Protein 2PD2 (pdb70)

Foldseek 3Di:
DFAEEEEEDCVCVVVSLVVVVVVPVPDPPYAAEYEYAHVNLVCQFPVHPCVVSVVVCVVVVHAYEYEPVRCVVVVHDPVGGDPPHHYDPGSVVVQVVVVVVPGHYDYD/DAAEEEDEDLVCVVVSLVVVVVVPVPDDPYAAEYEYAHPVLCCQFPPHPCPVSVVVVVVVVHAYEYAPVRCVVVVHDPVRGDPRYHYDPGRVVVQVVVVVVVHHYDYD

Secondary structure (DSSP, 8-state):
-EEEEEE--GGGHHHHHHHHHHHHHHSTT-EEEEEE-GGGGGGGBTT-TTHHHHHHHHHTTPEEEEEHHHHHHTT--GGGBPTT-EEES-HHHHHHHHHHTTPEEEE-/-EEEEEE--GGGHHHHHHHHHHHHHHSTT-EEEEEE-GGGGGGGBTT-TTHHHHHHHHHTTPEEEEEHHHHHHTT--GGGBPTTPEEES-HHHHHHHHHHTTPEEEE-

Radius of gyration: 19.8 Å; Cα contacts (8 Å, |Δi|>4): 396; chains: 2; bounding box: 37×61×45 Å

Structure (mmCIF, N/CA/C/O backbone):
data_2PD2
#
_entry.id   2PD2
#
_cell.length_a   112.272
_cell.length_b   112.272
_cell.length_c   112.272
_cell.angle_alpha   90.00
_cell.angle_beta   90.00
_cell.angle_gamma   90.00
#
_symmetry.space_group_name_H-M   'I 21 3'
#
loop_
_entity.id
_entity.type
_entity.pdbx_description
1 polymer 'Hypothetical protein ST0148'
2 water water
#
loop_
_atom_site.group_PDB
_atom_site.id
_atom_site.type_symbol
_atom_site.label_atom_id
_atom_site.label_alt_id
_atom_site.label_comp_id
_atom_site.label_asym_id
_atom_site.label_entity_id
_atom_site.label_seq_id
_atom_site.pdbx_PDB_ins_code
_atom_site.Cartn_x
_atom_site.Cartn_y
_atom_site.Cartn_z
_atom_site.occupancy
_atom_site.B_iso_or_equiv
_atom_site.auth_seq_id
_atom_site.auth_comp_id
_atom_site.auth_asym_id
_atom_site.auth_atom_id
_atom_site.pdbx_PDB_model_num
ATOM 1 N N . MET A 1 1 ? 34.553 21.607 -3.679 1.00 30.58 1 MET A N 1
ATOM 2 C CA . MET A 1 1 ? 35.701 20.887 -4.292 1.00 28.14 1 MET A CA 1
ATOM 3 C C . MET A 1 1 ? 35.569 19.393 -4.028 1.00 23.45 1 MET A C 1
ATOM 4 O O . MET A 1 1 ? 35.836 18.932 -2.916 1.00 24.85 1 MET A O 1
ATOM 9 N N . LYS A 1 2 ? 35.180 18.646 -5.055 1.00 16.45 2 LYS A N 1
ATOM 10 C CA . LYS A 1 2 ? 34.998 17.199 -4.945 1.00 17.98 2 LYS A CA 1
ATOM 11 C C . LYS A 1 2 ? 36.309 16.434 -5.135 1.00 19.78 2 LYS A C 1
ATOM 12 O O . LYS A 1 2 ? 36.976 16.569 -6.162 1.00 19.62 2 LYS A O 1
ATOM 18 N N . VAL A 1 3 ? 36.670 15.628 -4.139 1.00 15.65 3 VAL A N 1
ATOM 19 C CA . VAL A 1 3 ? 37.905 14.849 -4.188 1.00 13.87 3 VAL A CA 1
ATOM 20 C C . VAL A 1 3 ? 37.652 13.377 -3.867 1.00 16.25 3 VAL A C 1
ATOM 21 O O . VAL A 1 3 ? 37.049 13.056 -2.845 1.00 15.62 3 VAL A O 1
ATOM 25 N N . VAL A 1 4 ? 38.085 12.488 -4.754 1.00 13.77 4 VAL A N 1
ATOM 26 C CA . VAL A 1 4 ? 37.943 11.068 -4.499 1.00 14.67 4 VAL A CA 1
ATOM 27 C C . VAL A 1 4 ? 39.351 10.602 -4.113 1.00 17.11 4 VAL A C 1
ATOM 28 O O . VAL A 1 4 ? 40.298 10.692 -4.899 1.00 16.55 4 VAL A O 1
ATOM 32 N N . VAL A 1 5 ? 39.483 10.153 -2.871 1.00 16.74 5 VAL A N 1
ATOM 33 C CA . VAL A 1 5 ? 40.756 9.700 -2.328 1.00 12.18 5 VAL A CA 1
ATOM 34 C C . VAL A 1 5 ? 40.901 8.181 -2.343 1.00 14.92 5 VAL A C 1
ATOM 35 O O . VAL A 1 5 ? 40.004 7.457 -1.924 1.00 16.69 5 VAL A O 1
ATOM 39 N N . GLN A 1 6 ? 42.048 7.705 -2.807 1.00 13.26 6 GLN A N 1
ATOM 40 C CA . GLN A 1 6 ? 42.308 6.270 -2.852 1.00 13.95 6 GLN A CA 1
ATOM 41 C C . GLN A 1 6 ? 43.366 5.863 -1.829 1.00 14.39 6 GLN A C 1
ATOM 42 O O . GLN A 1 6 ? 44.370 6.549 -1.666 1.00 14.50 6 GLN A O 1
ATOM 48 N N . ILE A 1 7 ? 43.124 4.755 -1.137 1.00 15.47 7 ILE A N 1
ATOM 49 C CA . ILE A 1 7 ? 44.087 4.210 -0.180 1.00 17.57 7 ILE A CA 1
ATOM 50 C C . ILE A 1 7 ? 44.083 2.707 -0.443 1.00 16.75 7 ILE A C 1
ATOM 51 O O . ILE A 1 7 ? 43.035 2.069 -0.356 1.00 15.48 7 ILE A O 1
ATOM 56 N N . LYS A 1 8 ? 45.243 2.143 -0.770 1.00 15.95 8 LYS A N 1
ATOM 57 C CA . LYS A 1 8 ? 45.315 0.717 -1.082 1.00 17.03 8 LYS A CA 1
ATOM 58 C C . LYS A 1 8 ? 46.287 -0.101 -0.235 1.00 18.76 8 LYS A C 1
ATOM 59 O O . LYS A 1 8 ? 46.147 -1.320 -0.131 1.00 18.48 8 LYS A O 1
ATOM 65 N N . ASP A 1 9 ? 47.267 0.561 0.369 1.00 17.27 9 ASP A N 1
ATOM 66 C CA . ASP A 1 9 ? 48.267 -0.138 1.167 1.00 19.54 9 ASP A CA 1
ATOM 67 C C . ASP A 1 9 ? 47.995 -0.032 2.662 1.00 20.14 9 ASP A C 1
ATOM 68 O O . ASP A 1 9 ? 48.047 1.056 3.242 1.00 17.98 9 ASP A O 1
ATOM 73 N N . PHE A 1 10 ? 47.712 -1.170 3.287 1.00 15.89 10 PHE A N 1
ATOM 74 C CA . PHE A 1 10 ? 47.426 -1.189 4.720 1.00 16.87 10 PHE A CA 1
ATOM 75 C C . PHE A 1 10 ? 48.528 -0.555 5.570 1.00 19.12 10 PHE A C 1
ATOM 76 O O . PHE A 1 10 ? 48.238 0.181 6.512 1.00 19.31 10 PHE A O 1
ATOM 84 N N . ASP A 1 11 ? 49.787 -0.829 5.238 1.00 18.46 11 ASP A N 1
ATOM 85 C CA . ASP A 1 11 ? 50.887 -0.283 6.018 1.00 26.05 11 ASP A CA 1
ATOM 86 C C . ASP A 1 11 ? 51.032 1.232 5.923 1.00 25.16 11 ASP A C 1
ATOM 87 O O . ASP A 1 11 ? 51.791 1.828 6.683 1.00 26.77 11 ASP A O 1
ATOM 92 N N . LYS A 1 12 ? 50.296 1.855 5.008 1.00 24.81 12 LYS A N 1
ATOM 93 C CA . LYS A 1 12 ? 50.372 3.303 4.843 1.00 21.33 12 LYS A CA 1
ATOM 94 C C . LYS A 1 12 ? 49.085 4.011 5.244 1.00 19.12 12 LYS A C 1
ATOM 95 O O . LYS A 1 12 ? 48.955 5.222 5.053 1.00 18.64 12 LYS A O 1
ATOM 101 N N . VAL A 1 13 ? 48.137 3.266 5.806 1.00 16.63 13 VAL A N 1
ATOM 102 C CA . VAL A 1 13 ? 46.871 3.857 6.219 1.00 17.13 13 VAL A CA 1
ATOM 103 C C . VAL A 1 13 ? 47.019 4.980 7.243 1.00 19.28 13 VAL A C 1
ATOM 104 O O . VAL A 1 13 ? 46.410 6.037 7.099 1.00 20.19 13 VAL A O 1
ATOM 108 N N . PRO A 1 14 ? 47.829 4.773 8.295 1.00 20.68 14 PRO A N 1
ATOM 109 C CA . PRO A 1 14 ? 47.962 5.861 9.272 1.00 22.03 14 PRO A CA 1
ATOM 110 C C . PRO A 1 14 ? 48.345 7.191 8.613 1.00 19.66 14 PRO A C 1
ATOM 111 O O . PRO A 1 14 ? 47.712 8.217 8.851 1.00 18.74 14 PRO A O 1
ATOM 115 N N . GLN A 1 15 ? 49.374 7.172 7.770 1.00 18.56 15 GLN A N 1
ATOM 116 C CA . GLN A 1 15 ? 49.803 8.398 7.102 1.00 20.61 15 GLN A CA 1
ATOM 117 C C . GLN A 1 15 ? 48.759 8.900 6.112 1.00 17.49 15 GLN A C 1
ATOM 118 O O . GLN A 1 15 ? 48.571 10.106 5.962 1.00 16.09 15 GLN A O 1
ATOM 124 N N . ALA A 1 16 ? 48.075 7.974 5.445 1.00 15.69 16 ALA A N 1
ATOM 125 C CA . ALA A 1 16 ? 47.045 8.348 4.484 1.00 15.14 16 ALA A CA 1
ATOM 126 C C . ALA A 1 16 ? 45.914 9.076 5.193 1.00 17.62 16 ALA A C 1
ATOM 127 O O . ALA A 1 16 ? 45.439 10.113 4.730 1.00 16.91 16 ALA A O 1
ATOM 129 N N . LEU A 1 17 ? 45.476 8.528 6.322 1.00 17.14 17 LEU A N 1
ATOM 130 C CA . LEU A 1 17 ? 44.393 9.154 7.073 1.00 19.96 17 LEU A CA 1
ATOM 131 C C . LEU A 1 17 ? 44.794 10.542 7.567 1.00 21.14 17 LEU A C 1
ATOM 132 O O . LEU A 1 17 ? 43.969 11.455 7.585 1.00 22.52 17 LEU A O 1
ATOM 137 N N . ARG A 1 18 ? 46.051 10.712 7.972 1.00 19.93 18 ARG A N 1
ATOM 138 C CA . ARG A 1 18 ? 46.480 12.031 8.422 1.00 21.78 18 ARG A CA 1
ATOM 139 C C . ARG A 1 18 ? 46.459 12.977 7.231 1.00 17.84 18 ARG A C 1
ATOM 140 O O . ARG A 1 18 ? 46.135 14.150 7.369 1.00 22.07 18 ARG A O 1
ATOM 148 N N . SER A 1 19 ? 46.804 12.461 6.055 1.00 17.12 19 SER A N 1
ATOM 149 C CA . SER A 1 19 ? 46.795 13.278 4.848 1.00 15.73 19 SER A CA 1
ATOM 150 C C . SER A 1 19 ? 45.371 13.714 4.504 1.00 16.42 19 SER A C 1
ATOM 151 O O . SER A 1 19 ? 45.152 14.832 4.042 1.00 19.28 19 SER A O 1
ATOM 154 N N . VAL A 1 20 ? 44.399 12.835 4.724 1.00 18.55 20 VAL A N 1
ATOM 155 C CA . VAL A 1 20 ? 43.008 13.192 4.458 1.00 14.06 20 VAL A CA 1
ATOM 156 C C . VAL A 1 20 ? 42.591 14.295 5.434 1.00 17.45 20 VAL A C 1
ATOM 157 O O . VAL A 1 20 ? 41.888 15.238 5.064 1.00 17.71 20 VAL A O 1
ATOM 161 N N . ILE A 1 21 ? 43.028 14.180 6.684 1.00 15.74 21 ILE A N 1
ATOM 162 C CA . ILE A 1 21 ? 42.718 15.203 7.677 1.00 18.54 21 ILE A CA 1
ATOM 163 C C . ILE A 1 21 ? 43.330 16.523 7.189 1.00 18.22 21 ILE A C 1
ATOM 164 O O . ILE A 1 21 ? 42.708 17.580 7.283 1.00 22.15 21 ILE A O 1
ATOM 169 N N . ASN A 1 22 ? 44.548 16.453 6.657 1.00 17.67 22 ASN A N 1
ATOM 170 C CA . ASN A 1 22 ? 45.216 17.648 6.144 1.00 20.99 22 ASN A CA 1
ATOM 171 C C . ASN A 1 22 ? 44.413 18.255 4.994 1.00 21.68 22 ASN A C 1
ATOM 172 O O . ASN A 1 22 ? 44.266 19.471 4.912 1.00 20.50 22 ASN A O 1
ATOM 177 N N . LEU A 1 23 ? 43.902 17.405 4.107 1.00 19.33 23 LEU A N 1
ATOM 178 C CA . LEU A 1 23 ? 43.100 17.865 2.975 1.00 20.05 23 LEU A CA 1
ATOM 179 C C . LEU A 1 23 ? 41.889 18.630 3.501 1.00 21.60 23 LEU A C 1
ATOM 180 O O . LEU A 1 23 ? 41.628 19.765 3.101 1.00 19.28 23 LEU A O 1
ATOM 185 N N . TYR A 1 24 ? 41.151 17.982 4.397 1.00 22.17 24 TYR A N 1
ATOM 186 C CA . TYR A 1 24 ? 39.962 18.569 5.011 1.00 20.97 24 TYR A CA 1
ATOM 187 C C . TYR A 1 24 ? 40.256 19.951 5.589 1.00 21.20 24 TYR A C 1
ATOM 188 O O . TYR A 1 24 ? 39.515 20.908 5.355 1.00 19.78 24 TYR A O 1
ATOM 197 N N . ASN A 1 25 ? 41.338 20.052 6.352 1.00 21.57 25 ASN A N 1
ATOM 198 C CA . ASN A 1 25 ? 41.708 21.327 6.960 1.00 22.82 25 ASN A CA 1
ATOM 199 C C . ASN A 1 25 ? 42.171 22.379 5.964 1.00 24.58 25 ASN A C 1
ATOM 200 O O . ASN A 1 25 ? 42.071 23.576 6.237 1.00 22.65 25 ASN A O 1
ATOM 205 N N . ASP A 1 26 ? 42.661 21.942 4.807 1.00 19.87 26 ASP A N 1
ATOM 206 C CA . ASP A 1 26 ? 43.186 22.878 3.824 1.00 22.60 26 ASP A CA 1
ATOM 207 C C . ASP A 1 26 ? 42.223 23.380 2.758 1.00 24.45 26 ASP A C 1
ATOM 208 O O . ASP A 1 26 ? 42.373 24.499 2.269 1.00 27.33 26 ASP A O 1
ATOM 213 N N . ILE A 1 27 ? 41.242 22.566 2.389 1.00 20.92 27 ILE A N 1
ATOM 214 C CA . ILE A 1 27 ? 40.292 22.969 1.361 1.00 22.34 27 ILE A CA 1
ATOM 215 C C . ILE A 1 27 ? 38.907 23.236 1.933 1.00 23.03 27 ILE A C 1
ATOM 216 O O . ILE A 1 27 ? 38.192 22.314 2.319 1.00 19.29 27 ILE A O 1
ATOM 221 N N . LYS A 1 28 ? 38.537 24.514 1.973 1.00 24.95 28 LYS A N 1
ATOM 222 C CA . LYS A 1 28 ? 37.246 24.927 2.496 1.00 29.27 28 LYS A CA 1
ATOM 223 C C . LYS A 1 28 ? 36.111 24.231 1.759 1.00 25.50 28 LYS A C 1
ATOM 224 O O . LYS A 1 28 ? 36.106 24.156 0.531 1.00 27.50 28 LYS A O 1
ATOM 230 N N . ASP A 1 29 ? 35.163 23.713 2.527 1.00 23.66 29 ASP A N 1
ATOM 231 C CA . ASP A 1 29 ? 33.999 23.031 1.979 1.00 26.18 29 ASP A CA 1
ATOM 232 C C . ASP A 1 29 ? 34.326 21.889 1.022 1.00 27.26 29 ASP A C 1
ATOM 233 O O . ASP A 1 29 ? 33.590 21.631 0.072 1.00 25.38 29 ASP A O 1
ATOM 238 N N . ALA A 1 30 ? 35.432 21.201 1.271 1.00 24.97 30 ALA A N 1
ATOM 239 C CA . ALA A 1 30 ? 35.804 20.080 0.422 1.00 25.58 30 ALA A CA 1
ATOM 240 C C . ALA A 1 30 ? 34.741 18.991 0.557 1.00 25.22 30 ALA A C 1
ATOM 241 O O . ALA A 1 30 ? 34.181 18.793 1.635 1.00 22.77 30 ALA A O 1
ATOM 243 N N . GLU A 1 31 ? 34.453 18.308 -0.548 1.00 22.75 31 GLU A N 1
ATOM 244 C CA . GLU A 1 31 ? 33.497 17.209 -0.553 1.00 21.42 31 GLU A CA 1
ATOM 245 C C . GLU A 1 31 ? 34.399 16.007 -0.804 1.00 19.94 31 GLU A C 1
ATOM 246 O O . GLU A 1 31 ? 34.845 15.774 -1.927 1.00 16.31 31 GLU A O 1
ATOM 252 N N . ILE A 1 32 ? 34.665 15.244 0.249 1.00 19.40 32 ILE A N 1
ATOM 253 C CA . ILE A 1 32 ? 35.587 14.125 0.155 1.00 16.84 32 ILE A CA 1
ATOM 254 C C . ILE A 1 32 ? 34.999 12.729 0.295 1.00 17.82 32 ILE A C 1
ATOM 255 O O . ILE A 1 32 ? 34.184 12.474 1.177 1.00 15.29 32 ILE A O 1
ATOM 260 N N . GLU A 1 33 ? 35.442 11.831 -0.585 1.00 17.23 33 GLU A N 1
ATOM 261 C CA . GLU A 1 33 ? 35.046 10.429 -0.554 1.00 17.03 33 GLU A CA 1
ATOM 262 C C . GLU A 1 33 ? 36.341 9.626 -0.528 1.00 17.11 33 GLU A C 1
ATOM 263 O O . GLU A 1 33 ? 37.197 9.784 -1.396 1.00 18.50 33 GLU A O 1
ATOM 269 N N . VAL A 1 34 ? 36.492 8.775 0.472 1.00 15.30 34 VAL A N 1
ATOM 270 C CA . VAL A 1 34 ? 37.695 7.971 0.578 1.00 15.97 34 VAL A CA 1
ATOM 271 C C . VAL A 1 34 ? 37.370 6.524 0.260 1.00 15.34 34 VAL A C 1
ATOM 272 O O . VAL A 1 34 ? 36.523 5.910 0.912 1.00 16.39 34 VAL A O 1
ATOM 276 N N . VAL A 1 35 ? 38.053 5.985 -0.740 1.00 14.98 35 VAL A N 1
ATOM 277 C CA . VAL A 1 35 ? 37.853 4.602 -1.163 1.00 13.37 35 VAL A CA 1
ATOM 278 C C . VAL A 1 35 ? 39.035 3.723 -0.750 1.00 17.79 35 VAL A C 1
ATOM 279 O O . VAL A 1 35 ? 40.163 3.930 -1.210 1.00 14.53 35 VAL A O 1
ATOM 283 N N . LEU A 1 36 ? 38.780 2.744 0.114 1.00 15.79 36 LEU A N 1
ATOM 284 C CA . LEU A 1 36 ? 39.844 1.840 0.536 1.00 16.60 36 LEU A CA 1
ATOM 285 C C . LEU A 1 36 ? 39.702 0.480 -0.141 1.00 17.49 36 LEU A C 1
ATOM 286 O O . LEU A 1 36 ? 38.625 -0.124 -0.118 1.00 13.56 36 LEU A O 1
ATOM 291 N N . HIS A 1 37 ? 40.783 0.019 -0.772 1.00 14.57 37 HIS A N 1
ATOM 292 C CA . HIS A 1 37 ? 40.774 -1.276 -1.427 1.00 17.09 37 HIS A CA 1
ATOM 293 C C . HIS A 1 37 ? 42.085 -2.021 -1.221 1.00 16.66 37 HIS A C 1
ATOM 294 O O . HIS A 1 37 ? 42.996 -1.526 -0.541 1.00 15.84 37 HIS A O 1
ATOM 301 N N . GLN A 1 38 ? 42.179 -3.212 -1.802 1.00 12.16 38 GLN A N 1
ATOM 302 C CA . GLN A 1 38 ? 43.347 -4.065 -1.605 1.00 15.88 38 GLN A CA 1
ATOM 303 C C . GLN A 1 38 ? 43.494 -4.265 -0.086 1.00 16.46 38 GLN A C 1
ATOM 304 O O . GLN A 1 38 ? 42.496 -4.322 0.623 1.00 16.75 38 GLN A O 1
ATOM 310 N N . SER A 1 39 ? 44.717 -4.346 0.422 1.00 16.53 39 SER A N 1
ATOM 311 C CA . SER A 1 39 ? 44.914 -4.593 1.850 1.00 17.54 39 SER A CA 1
ATOM 312 C C . SER A 1 39 ? 44.434 -3.497 2.788 1.00 18.47 39 SER A C 1
ATOM 313 O O . SER A 1 39 ? 44.177 -3.748 3.967 1.00 17.80 39 SER A O 1
ATOM 316 N N . ALA A 1 40 ? 44.298 -2.280 2.276 1.00 15.76 40 ALA A N 1
ATOM 317 C CA . ALA A 1 40 ? 43.866 -1.174 3.119 1.00 14.57 40 ALA A CA 1
ATOM 318 C C . ALA A 1 40 ? 42.459 -1.386 3.691 1.00 13.88 40 ALA A C 1
ATOM 319 O O . ALA A 1 40 ? 42.088 -0.765 4.686 1.00 16.51 40 ALA A O 1
ATOM 321 N N . ILE A 1 41 ? 41.679 -2.271 3.077 1.00 16.66 41 ILE A N 1
ATOM 322 C CA . ILE A 1 41 ? 40.321 -2.528 3.559 1.00 16.32 41 ILE A CA 1
ATOM 323 C C . ILE A 1 41 ? 40.328 -2.945 5.038 1.00 20.58 41 ILE A C 1
ATOM 324 O O . ILE A 1 41 ? 39.363 -2.709 5.769 1.00 19.18 41 ILE A O 1
ATOM 329 N N . LYS A 1 42 ? 41.423 -3.554 5.479 1.00 18.28 42 LYS A N 1
ATOM 330 C CA . LYS A 1 42 ? 41.515 -4.007 6.860 1.00 20.06 42 LYS A CA 1
ATOM 331 C C . LYS A 1 42 ? 41.395 -2.868 7.863 1.00 21.74 42 LYS A C 1
ATOM 332 O O . LYS A 1 42 ? 41.052 -3.090 9.024 1.00 20.54 42 LYS A O 1
ATOM 338 N N . ALA A 1 43 ? 41.660 -1.646 7.414 1.00 20.97 43 ALA A N 1
ATOM 339 C CA . ALA A 1 43 ? 41.567 -0.503 8.302 1.00 16.74 43 ALA A CA 1
ATOM 340 C C . ALA A 1 43 ? 40.122 -0.209 8.683 1.00 18.72 43 ALA A C 1
ATOM 341 O O . ALA A 1 43 ? 39.875 0.536 9.629 1.00 18.32 43 ALA A O 1
ATOM 343 N N . LEU A 1 44 ? 39.165 -0.790 7.961 1.00 16.29 44 LEU A N 1
ATOM 344 C CA . LEU A 1 44 ? 37.754 -0.550 8.269 1.00 17.54 44 LEU A CA 1
ATOM 345 C C . LEU A 1 44 ? 37.160 -1.587 9.225 1.00 20.36 44 LEU A C 1
ATOM 346 O O . LEU A 1 44 ? 35.952 -1.607 9.454 1.00 21.26 44 LEU A O 1
ATOM 351 N N . LEU A 1 45 ? 38.003 -2.453 9.772 1.00 22.48 45 LEU A N 1
ATOM 352 C CA . LEU A 1 45 ? 37.532 -3.463 10.712 1.00 23.79 45 LEU A CA 1
ATOM 353 C C . LEU A 1 45 ? 37.157 -2.802 12.039 1.00 22.48 45 LEU A C 1
ATOM 354 O O . LEU A 1 45 ? 37.723 -1.774 12.409 1.00 18.95 45 LEU A O 1
ATOM 359 N N . LYS A 1 46 ? 36.200 -3.390 12.751 1.00 22.34 46 LYS A N 1
ATOM 360 C CA . LYS A 1 46 ? 35.759 -2.839 14.030 1.00 24.54 46 LYS A CA 1
ATOM 361 C C . LYS A 1 46 ? 36.861 -2.751 15.083 1.00 23.80 46 LYS A C 1
ATOM 362 O O . LYS A 1 46 ? 36.828 -1.873 15.946 1.00 26.49 46 LYS A O 1
ATOM 368 N N . ASP A 1 47 ? 37.831 -3.657 15.022 1.00 23.28 47 ASP A N 1
ATOM 369 C CA . ASP A 1 47 ? 38.921 -3.653 15.990 1.00 26.24 47 ASP A CA 1
ATOM 370 C C . ASP A 1 47 ? 40.173 -2.982 15.422 1.00 27.15 47 ASP A C 1
ATOM 371 O O . ASP A 1 47 ? 41.266 -3.098 15.980 1.00 22.13 47 ASP A O 1
ATOM 376 N N . SER A 1 48 ? 39.995 -2.268 14.312 1.00 24.16 48 SER A N 1
ATOM 377 C CA . SER A 1 48 ? 41.085 -1.553 13.650 1.00 25.70 48 SER A CA 1
ATOM 378 C C . SER A 1 48 ? 41.745 -0.509 14.547 1.00 24.43 48 SER A C 1
ATOM 379 O O . SER A 1 48 ? 41.070 0.194 15.295 1.00 22.73 48 SER A O 1
ATOM 382 N N . ASP A 1 49 ? 43.067 -0.397 14.455 1.00 26.05 49 ASP A N 1
ATOM 383 C CA . ASP A 1 49 ? 43.796 0.581 15.252 1.00 23.90 49 ASP A CA 1
ATOM 384 C C . ASP A 1 49 ? 43.479 2.015 14.823 1.00 24.40 49 ASP A C 1
ATOM 385 O O . ASP A 1 49 ? 43.697 2.956 15.584 1.00 23.18 49 ASP A O 1
ATOM 390 N N . THR A 1 50 ? 42.967 2.191 13.609 1.00 22.88 50 THR A N 1
ATOM 391 C CA . THR A 1 50 ? 42.635 3.533 13.138 1.00 23.84 50 THR A CA 1
ATOM 392 C C . THR A 1 50 ? 41.136 3.833 13.205 1.00 23.53 50 THR A C 1
ATOM 393 O O . THR A 1 50 ? 40.676 4.836 12.655 1.00 22.96 50 THR A O 1
ATOM 397 N N . ARG A 1 51 ? 40.378 2.978 13.885 1.00 22.72 51 ARG A N 1
ATOM 398 C CA . ARG A 1 51 ? 38.937 3.183 13.982 1.00 23.04 51 ARG A CA 1
ATOM 399 C C . ARG A 1 51 ? 38.530 4.584 14.441 1.00 24.49 51 ARG A C 1
ATOM 400 O O . ARG A 1 51 ? 37.670 5.219 13.822 1.00 23.28 51 ARG A O 1
ATOM 408 N N . SER A 1 52 ? 39.143 5.074 15.511 1.00 23.11 52 SER A N 1
ATOM 409 C CA . SER A 1 52 ? 38.795 6.397 16.023 1.00 24.42 52 SER A CA 1
ATOM 410 C C . SER A 1 52 ? 39.039 7.498 14.996 1.00 24.69 52 SER A C 1
ATOM 411 O O . SER A 1 52 ? 38.296 8.478 14.934 1.00 23.04 52 SER A O 1
ATOM 414 N N . ILE A 1 53 ? 40.076 7.340 14.181 1.00 21.78 53 ILE A N 1
ATOM 415 C CA . ILE A 1 53 ? 40.366 8.339 13.164 1.00 18.20 53 ILE A CA 1
ATOM 416 C C . ILE A 1 53 ? 39.300 8.267 12.064 1.00 19.16 53 ILE A C 1
ATOM 417 O O . ILE A 1 53 ? 38.805 9.293 11.595 1.00 21.47 53 ILE A O 1
ATOM 422 N N . ILE A 1 54 ? 38.948 7.053 11.657 1.00 19.18 54 ILE A N 1
ATOM 423 C CA . ILE A 1 54 ? 37.926 6.858 10.633 1.00 17.35 54 ILE A CA 1
ATOM 424 C C . ILE A 1 54 ? 36.591 7.446 11.101 1.00 22.28 54 ILE A C 1
ATOM 425 O O . ILE A 1 54 ? 35.883 8.105 10.338 1.00 19.69 54 ILE A O 1
ATOM 430 N N . GLU A 1 55 ? 36.259 7.206 12.365 1.00 21.21 55 GLU A N 1
ATOM 431 C CA . GLU A 1 55 ? 35.019 7.714 12.938 1.00 23.66 55 GLU A CA 1
ATOM 432 C C . GLU A 1 55 ? 35.023 9.238 12.953 1.00 22.71 55 GLU A C 1
ATOM 433 O O . GLU A 1 55 ? 33.985 9.872 12.755 1.00 25.60 55 GLU A O 1
ATOM 439 N N . ASP A 1 56 ? 36.193 9.828 13.178 1.00 21.48 56 ASP A N 1
ATOM 440 C CA . ASP A 1 56 ? 36.314 11.283 13.185 1.00 23.82 56 ASP A CA 1
ATOM 441 C C . ASP A 1 56 ? 36.073 11.843 11.775 1.00 20.53 56 ASP A C 1
ATOM 442 O O . ASP A 1 56 ? 35.427 12.879 11.615 1.00 19.57 56 ASP A O 1
ATOM 447 N N . LEU A 1 57 ? 36.590 11.158 10.757 1.00 19.71 57 LEU A N 1
ATOM 448 C CA . LEU A 1 57 ? 36.399 11.598 9.376 1.00 16.00 57 LEU A CA 1
ATOM 449 C C . LEU A 1 57 ? 34.907 11.541 9.042 1.00 16.98 57 LEU A C 1
ATOM 450 O O . LEU A 1 57 ? 34.372 12.418 8.360 1.00 16.34 57 LEU A O 1
ATOM 455 N N . ILE A 1 58 ? 34.239 10.502 9.528 1.00 17.15 58 ILE A N 1
ATOM 456 C CA . ILE A 1 58 ? 32.809 10.344 9.288 1.00 21.22 58 ILE A CA 1
ATOM 457 C C . ILE A 1 58 ? 32.063 11.508 9.938 1.00 21.92 58 ILE A C 1
ATOM 458 O O . ILE A 1 58 ? 31.115 12.056 9.370 1.00 21.68 58 ILE A O 1
ATOM 463 N N . LYS A 1 59 ? 32.511 11.893 11.126 1.00 24.39 59 LYS A N 1
ATOM 464 C CA . LYS A 1 59 ? 31.900 13.003 11.851 1.00 26.02 59 LYS A CA 1
ATOM 465 C C . LYS A 1 59 ? 32.033 14.278 11.012 1.00 23.76 59 LYS A C 1
ATOM 466 O O . LYS A 1 59 ? 31.126 15.107 10.963 1.00 23.15 59 LYS A O 1
ATOM 472 N N . LYS A 1 60 ? 33.175 14.421 10.349 1.00 21.17 60 LYS A N 1
ATOM 473 C CA . LYS A 1 60 ? 33.441 15.583 9.512 1.00 21.79 60 LYS A CA 1
ATOM 474 C C . LYS A 1 60 ? 32.699 15.503 8.169 1.00 20.60 60 LYS A C 1
ATOM 475 O O . LYS A 1 60 ? 32.984 16.259 7.238 1.00 21.15 60 LYS A O 1
ATOM 481 N N . ASN A 1 61 ? 31.743 14.581 8.088 1.00 16.44 61 ASN A N 1
ATOM 482 C CA . ASN A 1 61 ? 30.923 14.377 6.893 1.00 17.11 61 ASN A CA 1
ATOM 483 C C . ASN A 1 61 ? 31.686 13.851 5.676 1.00 19.25 61 ASN A C 1
ATOM 484 O O . ASN A 1 61 ? 31.305 14.099 4.532 1.00 18.40 61 ASN A O 1
ATOM 489 N N . ILE A 1 62 ? 32.760 13.115 5.928 1.00 18.09 62 ILE A N 1
ATOM 490 C CA . ILE A 1 62 ? 33.548 12.536 4.852 1.00 16.81 62 ILE A CA 1
ATOM 491 C C . ILE A 1 62 ? 32.976 11.148 4.543 1.00 16.97 62 ILE A C 1
ATOM 492 O O . ILE A 1 62 ? 32.677 10.378 5.454 1.00 15.77 62 ILE A O 1
ATOM 497 N N . LEU A 1 63 ? 32.791 10.846 3.260 1.00 15.20 63 LEU A N 1
ATOM 498 C CA . LEU A 1 63 ? 32.245 9.553 2.852 1.00 14.68 63 LEU A CA 1
ATOM 499 C C . LEU A 1 63 ? 33.337 8.488 2.842 1.00 16.37 63 LEU A C 1
ATOM 500 O O . LEU A 1 63 ? 34.312 8.597 2.086 1.00 16.70 63 LEU A O 1
ATOM 505 N N . ILE A 1 64 ? 33.178 7.467 3.680 1.00 15.79 64 ILE A N 1
ATOM 506 C CA . ILE A 1 64 ? 34.157 6.381 3.769 1.00 17.70 64 ILE A CA 1
ATOM 507 C C . ILE A 1 64 ? 33.612 5.167 3.029 1.00 18.30 64 ILE A C 1
ATOM 508 O O . ILE A 1 64 ? 32.565 4.634 3.388 1.00 20.78 64 ILE A O 1
ATOM 513 N N . VAL A 1 65 ? 34.338 4.726 2.004 1.00 14.67 65 VAL A N 1
ATOM 514 C CA . VAL A 1 65 ? 33.901 3.609 1.173 1.00 15.18 65 VAL A CA 1
ATOM 515 C C . VAL A 1 65 ? 34.871 2.430 1.129 1.00 17.48 65 VAL A C 1
ATOM 516 O O . VAL A 1 65 ? 36.075 2.607 0.942 1.00 15.42 65 VAL A O 1
ATOM 520 N N . GLY A 1 66 ? 34.333 1.224 1.288 1.00 16.77 66 GLY A N 1
ATOM 521 C CA . GLY A 1 66 ? 35.159 0.028 1.244 1.00 18.41 66 GLY A CA 1
ATOM 522 C C . GLY A 1 66 ? 34.872 -0.808 0.006 1.00 19.12 66 GLY A C 1
ATOM 523 O O . GLY A 1 66 ? 33.723 -0.908 -0.432 1.00 22.01 66 GLY A O 1
ATOM 524 N N . CYS A 1 67 ? 35.915 -1.411 -0.559 1.00 19.82 67 CYS A N 1
ATOM 525 C CA . CYS A 1 67 ? 35.785 -2.242 -1.756 1.00 18.07 67 CYS A CA 1
ATOM 526 C C . CYS A 1 67 ? 35.315 -3.664 -1.440 1.00 19.04 67 CYS A C 1
ATOM 527 O O . CYS A 1 67 ? 35.950 -4.373 -0.661 1.00 20.46 67 CYS A O 1
ATOM 530 N N . GLU A 1 68 ? 34.208 -4.076 -2.055 1.00 19.95 68 GLU A N 1
ATOM 531 C CA . GLU A 1 68 ? 33.650 -5.418 -1.848 1.00 20.05 68 GLU A CA 1
ATOM 532 C C . GLU A 1 68 ? 34.621 -6.509 -2.300 1.00 19.78 68 GLU A C 1
ATOM 533 O O . GLU A 1 68 ? 34.781 -7.521 -1.620 1.00 20.02 68 GLU A O 1
ATOM 539 N N . ASN A 1 69 ? 35.264 -6.313 -3.449 1.00 19.11 69 ASN A N 1
ATOM 540 C CA . ASN A 1 69 ? 36.224 -7.303 -3.935 1.00 20.10 69 ASN A CA 1
ATOM 541 C C . ASN A 1 69 ? 37.323 -7.510 -2.906 1.00 19.50 69 ASN A C 1
ATOM 542 O O . ASN A 1 69 ? 37.753 -8.637 -2.654 1.00 18.05 69 ASN A O 1
ATOM 547 N N . SER A 1 70 ? 37.774 -6.409 -2.314 1.00 17.07 70 SER A N 1
ATOM 548 C CA . SER A 1 70 ? 38.836 -6.454 -1.315 1.00 20.80 70 SER A CA 1
ATOM 549 C C . SER A 1 70 ? 38.348 -7.081 -0.009 1.00 22.19 70 SER A C 1
ATOM 550 O O . SER A 1 70 ? 39.078 -7.837 0.633 1.00 19.73 70 SER A O 1
ATOM 553 N N . ILE A 1 71 ? 37.121 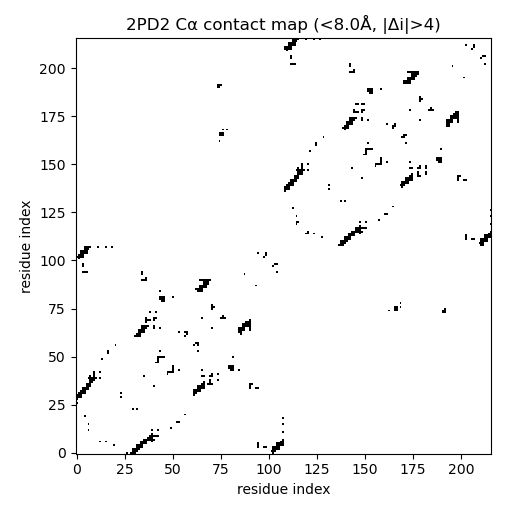-6.758 0.392 1.00 22.90 71 ILE A N 1
ATOM 554 C CA . ILE A 1 71 ? 36.556 -7.350 1.602 1.00 23.20 71 ILE A CA 1
ATOM 555 C C . ILE A 1 71 ? 36.556 -8.868 1.425 1.00 25.68 71 ILE A C 1
ATOM 556 O O . ILE A 1 71 ? 36.942 -9.601 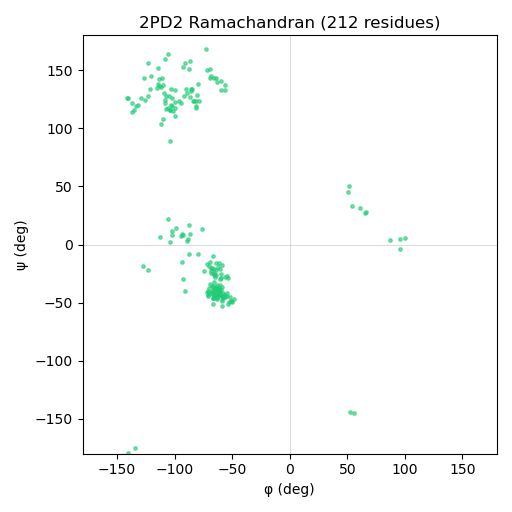2.331 1.00 23.20 71 ILE A O 1
ATOM 561 N N . ARG A 1 72 ? 36.138 -9.331 0.247 1.00 27.67 72 ARG A N 1
ATOM 562 C CA . ARG A 1 72 ? 36.081 -10.766 -0.043 1.00 30.66 72 ARG A CA 1
ATOM 563 C C . ARG A 1 72 ? 37.442 -11.450 -0.090 1.00 30.67 72 ARG A C 1
ATOM 564 O O . ARG A 1 72 ? 37.613 -12.533 0.467 1.00 32.34 72 ARG A O 1
ATOM 572 N N . SER A 1 73 ? 38.410 -10.829 -0.757 1.00 24.99 73 SER A N 1
ATOM 573 C CA . SER A 1 73 ? 39.743 -11.416 -0.854 1.00 27.63 73 SER A CA 1
ATOM 574 C C . SER A 1 73 ? 40.487 -11.428 0.488 1.00 25.06 73 SER A C 1
ATOM 575 O O . SER A 1 73 ? 41.404 -12.222 0.683 1.00 24.89 73 SER A O 1
ATOM 578 N N . GLN A 1 74 ? 40.098 -10.550 1.407 1.00 19.86 74 GLN A N 1
ATOM 579 C CA . GLN A 1 74 ? 40.729 -10.500 2.725 1.00 22.69 74 GLN A CA 1
ATOM 580 C C . GLN A 1 74 ? 39.931 -11.347 3.718 1.00 24.05 74 GLN A C 1
ATOM 581 O O . GLN A 1 74 ? 40.201 -11.339 4.919 1.00 26.33 74 GLN A O 1
ATOM 587 N N . ASN A 1 75 ? 38.945 -12.073 3.199 1.00 27.38 75 ASN A N 1
ATOM 588 C CA . ASN A 1 75 ? 38.081 -12.926 4.009 1.00 31.42 75 ASN A CA 1
ATOM 589 C C . ASN A 1 75 ? 37.472 -12.188 5.191 1.00 34.28 75 ASN A C 1
ATOM 590 O O . ASN A 1 75 ? 37.554 -12.654 6.327 1.00 31.69 75 ASN A O 1
ATOM 595 N N . LEU A 1 76 ? 36.870 -11.034 4.921 1.00 32.75 76 LEU A N 1
ATOM 596 C CA . LEU A 1 76 ? 36.234 -10.253 5.973 1.00 33.05 76 LEU A CA 1
ATOM 597 C C . LEU A 1 76 ? 34.726 -10.335 5.818 1.00 31.74 76 LEU A C 1
ATOM 598 O O . LEU A 1 76 ? 34.225 -10.657 4.747 1.00 33.76 76 LEU A O 1
ATOM 603 N N . SER A 1 77 ? 34.014 -10.043 6.899 1.00 37.75 77 SER A N 1
ATOM 604 C CA . SER A 1 77 ? 32.556 -10.061 6.909 1.00 42.60 77 SER A CA 1
ATOM 605 C C . SER A 1 77 ? 32.060 -8.635 7.117 1.00 44.99 77 SER A C 1
ATOM 606 O O . SER A 1 77 ? 32.658 -7.874 7.877 1.00 44.07 77 SER A O 1
ATOM 609 N N . HIS A 1 78 ? 30.971 -8.271 6.448 1.00 46.70 78 HIS A N 1
ATOM 610 C CA . HIS A 1 78 ? 30.432 -6.922 6.590 1.00 48.28 78 HIS A CA 1
ATOM 611 C C . HIS A 1 78 ? 30.059 -6.656 8.037 1.00 45.86 78 HIS A C 1
ATOM 612 O O . HIS A 1 78 ? 30.026 -5.510 8.484 1.00 44.92 78 HIS A O 1
ATOM 619 N N . ASP A 1 79 ? 29.777 -7.732 8.763 1.00 43.96 79 ASP A N 1
ATOM 620 C CA . ASP A 1 79 ? 29.432 -7.643 10.174 1.00 44.01 79 ASP A CA 1
ATOM 621 C C . ASP A 1 79 ? 30.624 -7.135 10.979 1.00 38.39 79 ASP A C 1
ATOM 622 O O . ASP A 1 79 ? 30.456 -6.547 12.044 1.00 35.91 79 ASP A O 1
ATOM 627 N N . GLN A 1 80 ? 31.823 -7.362 10.453 1.00 33.53 80 GLN A N 1
ATOM 628 C CA . GLN A 1 80 ? 33.060 -6.991 11.132 1.00 35.32 80 GLN A CA 1
ATOM 629 C C . GLN A 1 80 ? 33.548 -5.574 10.860 1.00 31.92 80 GLN A C 1
ATOM 630 O O . GLN A 1 80 ? 34.490 -5.103 11.495 1.00 30.12 80 GLN A O 1
ATOM 636 N N . LEU A 1 81 ? 32.907 -4.890 9.924 1.00 32.22 81 LEU A N 1
ATOM 637 C CA . LEU A 1 81 ? 33.314 -3.536 9.570 1.00 31.46 81 LEU A CA 1
ATOM 638 C C . LEU A 1 81 ? 32.679 -2.456 10.441 1.00 30.28 81 LEU A C 1
ATOM 639 O O . LEU A 1 81 ? 31.638 -2.671 11.063 1.00 25.57 81 LEU A O 1
ATOM 644 N N . ILE A 1 82 ? 33.329 -1.298 10.489 1.00 26.34 82 ILE A N 1
ATOM 645 C CA . ILE A 1 82 ? 32.829 -0.166 11.259 1.00 27.51 82 ILE A CA 1
ATOM 646 C C . ILE A 1 82 ? 31.441 0.225 10.745 1.00 27.57 82 ILE A C 1
ATOM 647 O O . ILE A 1 82 ? 31.223 0.327 9.539 1.00 27.32 82 ILE A O 1
ATOM 652 N N . PRO A 1 83 ? 30.478 0.436 11.658 1.00 28.29 83 PRO A N 1
ATOM 653 C CA . PRO A 1 83 ? 29.123 0.814 11.241 1.00 27.56 83 PRO A CA 1
ATOM 654 C C . PRO A 1 83 ? 29.100 2.164 10.532 1.00 28.63 83 PRO A C 1
ATOM 655 O O . PRO A 1 83 ? 29.787 3.094 10.941 1.00 28.03 83 PRO A O 1
ATOM 659 N N . GLY A 1 84 ? 28.308 2.271 9.471 1.00 29.56 84 GLY A N 1
ATOM 660 C CA . GLY A 1 84 ? 28.235 3.531 8.751 1.00 32.98 84 GLY A CA 1
ATOM 661 C C . GLY A 1 84 ? 29.163 3.578 7.553 1.00 34.21 84 GLY A C 1
ATOM 662 O O . GLY A 1 84 ? 29.296 4.610 6.891 1.00 37.44 84 GLY A O 1
ATOM 663 N N . ILE A 1 85 ? 29.817 2.456 7.281 1.00 30.86 85 ILE A N 1
ATOM 664 C CA . ILE A 1 85 ? 30.727 2.344 6.151 1.00 28.93 85 ILE A CA 1
ATOM 665 C C . ILE A 1 85 ? 29.920 1.972 4.906 1.00 26.19 85 ILE A C 1
ATOM 666 O O . ILE A 1 85 ? 29.092 1.067 4.956 1.00 28.37 85 ILE A O 1
ATOM 671 N N . LYS A 1 86 ? 30.145 2.668 3.797 1.00 25.23 86 LYS A N 1
ATOM 672 C CA . LYS A 1 86 ? 29.450 2.325 2.559 1.00 25.20 86 LYS A CA 1
ATOM 673 C C . LYS A 1 86 ? 30.365 1.371 1.811 1.00 25.85 86 LYS A C 1
ATOM 674 O O . LYS A 1 86 ? 31.579 1.404 1.993 1.00 24.05 86 LYS A O 1
ATOM 680 N N . ILE A 1 87 ? 29.775 0.513 0.988 1.00 25.55 87 ILE A N 1
ATOM 681 C CA . ILE A 1 87 ? 30.528 -0.465 0.218 1.00 24.04 87 ILE A CA 1
ATOM 682 C C . ILE A 1 87 ? 30.177 -0.351 -1.262 1.00 25.09 87 ILE A C 1
ATOM 683 O O . ILE A 1 87 ? 29.033 -0.078 -1.607 1.00 23.82 87 ILE A O 1
ATOM 688 N N . VAL A 1 88 ? 31.165 -0.545 -2.131 1.00 20.56 88 VAL A N 1
ATOM 689 C CA . VAL A 1 88 ? 30.923 -0.516 -3.568 1.00 19.17 88 VAL A CA 1
ATOM 690 C C . VAL A 1 88 ? 31.394 -1.852 -4.117 1.00 18.57 88 VAL A C 1
ATOM 691 O O . VAL A 1 88 ? 32.225 -2.524 -3.501 1.00 16.60 88 VAL A O 1
ATOM 695 N N . THR A 1 89 ? 30.852 -2.248 -5.263 1.00 20.49 89 THR A N 1
ATOM 696 C CA . THR A 1 89 ? 31.214 -3.524 -5.866 1.00 21.69 89 THR A CA 1
ATOM 697 C C . THR A 1 89 ? 32.707 -3.600 -6.164 1.00 21.65 89 THR A C 1
ATOM 698 O O . THR A 1 89 ? 33.339 -4.642 -5.967 1.00 21.41 89 THR A O 1
ATOM 702 N N . SER A 1 90 ? 33.265 -2.487 -6.628 1.00 21.18 90 SER A N 1
ATOM 703 C CA . SER A 1 90 ? 34.680 -2.409 -6.966 1.00 18.91 90 SER A CA 1
ATOM 704 C C . SER A 1 90 ? 35.246 -1.061 -6.540 1.00 18.04 90 SER A C 1
ATOM 705 O O . SER A 1 90 ? 34.712 -0.012 -6.899 1.00 16.28 90 SER A O 1
ATOM 708 N N . GLY A 1 91 ? 36.320 -1.095 -5.763 1.00 18.16 91 GLY A N 1
ATOM 709 C CA . GLY A 1 91 ? 36.938 0.135 -5.311 1.00 18.20 91 GLY A CA 1
ATOM 710 C C . GLY A 1 91 ? 37.521 0.903 -6.477 1.00 18.64 91 GLY A C 1
ATOM 711 O O . GLY A 1 91 ? 37.364 2.121 -6.567 1.00 16.96 91 GLY A O 1
ATOM 712 N N . VAL A 1 92 ? 38.186 0.189 -7.379 1.00 16.58 92 VAL A N 1
ATOM 713 C CA . VAL A 1 92 ? 38.791 0.819 -8.544 1.00 17.14 92 VAL A CA 1
ATOM 714 C C . VAL A 1 92 ? 37.714 1.320 -9.504 1.00 19.08 92 VAL A C 1
ATOM 715 O O . VAL A 1 92 ? 37.885 2.351 -10.144 1.00 15.09 92 VAL A O 1
ATOM 719 N N . GLY A 1 93 ? 36.601 0.599 -9.594 1.00 17.03 93 GLY A N 1
ATOM 720 C CA . GLY A 1 93 ? 35.518 1.039 -10.458 1.00 16.62 93 GLY A CA 1
ATOM 721 C C . GLY A 1 93 ? 34.921 2.340 -9.935 1.00 21.09 93 GLY A C 1
ATOM 722 O O . GLY A 1 93 ? 34.555 3.227 -10.707 1.00 17.37 93 GLY A O 1
ATOM 723 N N . GLU A 1 94 ? 34.820 2.451 -8.613 1.00 20.23 94 GLU A N 1
ATOM 724 C CA . GLU A 1 94 ? 34.284 3.650 -7.975 1.00 18.24 94 GLU A CA 1
ATOM 725 C C . GLU A 1 94 ? 35.227 4.832 -8.221 1.00 16.90 94 GLU A C 1
ATOM 726 O O . GLU A 1 94 ? 34.794 5.932 -8.578 1.00 19.09 94 GLU A O 1
ATOM 732 N N . ILE A 1 95 ? 36.520 4.595 -8.028 1.00 14.61 95 ILE A N 1
ATOM 733 C CA . ILE A 1 95 ? 37.533 5.627 -8.218 1.00 16.89 95 ILE A CA 1
ATOM 734 C C . ILE A 1 95 ? 37.471 6.170 -9.645 1.00 17.10 95 ILE A C 1
ATOM 735 O O . ILE A 1 95 ? 37.481 7.384 -9.866 1.00 16.22 95 ILE A O 1
ATOM 740 N N . VAL A 1 96 ? 37.377 5.269 -10.616 1.00 16.70 96 VAL A N 1
ATOM 741 C CA . VAL A 1 96 ? 37.297 5.685 -12.010 1.00 15.60 96 VAL A CA 1
ATOM 742 C C . VAL A 1 96 ? 35.985 6.427 -12.295 1.00 16.99 96 VAL A C 1
ATOM 743 O O . VAL A 1 96 ? 35.987 7.477 -12.935 1.00 15.86 96 VAL A O 1
ATOM 747 N N . ARG A 1 97 ? 34.865 5.890 -11.816 1.00 17.99 97 ARG A N 1
ATOM 748 C CA . ARG A 1 97 ? 33.572 6.535 -12.052 1.00 20.37 97 ARG A CA 1
ATOM 749 C C . ARG A 1 97 ? 33.482 7.930 -11.436 1.00 22.60 97 ARG A C 1
ATOM 750 O O . ARG A 1 97 ? 32.998 8.856 -12.080 1.00 21.09 97 ARG A O 1
ATOM 758 N N . LYS A 1 98 ? 33.938 8.089 -10.193 1.00 19.10 98 LYS A N 1
ATOM 759 C CA . LYS A 1 98 ? 33.884 9.403 -9.566 1.00 19.21 98 LYS A CA 1
ATOM 760 C C . LYS A 1 98 ? 34.709 10.390 -10.388 1.00 18.54 98 LYS A C 1
ATOM 761 O O . LYS A 1 98 ? 34.298 11.531 -10.584 1.00 16.03 98 LYS A O 1
ATOM 767 N N . GLN A 1 99 ? 35.871 9.960 -10.873 1.00 17.79 99 GLN A N 1
ATOM 768 C CA . GLN A 1 99 ? 36.690 10.856 -11.684 1.00 17.72 99 GLN A CA 1
ATOM 769 C C . GLN A 1 99 ? 35.959 11.271 -12.955 1.00 19.18 99 GLN A C 1
ATOM 770 O O . GLN A 1 99 ? 36.040 12.424 -13.369 1.00 22.47 99 GLN A O 1
ATOM 776 N N . SER A 1 100 ? 35.242 10.336 -13.571 1.00 20.13 100 SER A N 1
ATOM 777 C CA . SER A 1 100 ? 34.513 10.652 -14.797 1.00 24.70 100 SER A CA 1
ATOM 778 C C . SER A 1 100 ? 33.368 11.613 -14.482 1.00 25.76 100 SER A C 1
ATOM 779 O O . SER A 1 100 ? 32.861 12.299 -15.365 1.00 27.23 100 SER A O 1
ATOM 782 N N . GLU A 1 101 ? 32.967 11.655 -13.217 1.00 23.70 101 GLU A N 1
ATOM 783 C CA . GLU A 1 101 ? 31.896 12.538 -12.779 1.00 25.08 101 GLU A CA 1
ATOM 784 C C . GLU A 1 101 ? 32.447 13.905 -12.370 1.00 25.44 101 GLU A C 1
ATOM 785 O O . GLU A 1 101 ? 31.699 14.770 -11.919 1.00 24.32 101 GLU A O 1
ATOM 791 N N . GLY A 1 102 ? 33.757 14.095 -12.528 1.00 22.25 102 GLY A N 1
ATOM 792 C CA . GLY A 1 102 ? 34.372 15.368 -12.185 1.00 21.23 102 GLY A CA 1
ATOM 793 C C . GLY A 1 102 ? 35.096 15.440 -10.846 1.00 22.05 102 GLY A C 1
ATOM 794 O O . GLY A 1 102 ? 35.556 16.506 -10.441 1.00 22.83 102 GLY A O 1
ATOM 795 N N . TRP A 1 103 ? 35.207 14.318 -10.147 1.00 19.31 103 TRP A N 1
ATOM 796 C CA . TRP A 1 103 ? 35.890 14.325 -8.860 1.00 17.52 103 TRP A CA 1
ATOM 797 C C . TRP A 1 103 ? 37.393 14.294 -9.070 1.00 16.59 103 TRP A C 1
ATOM 798 O O . TRP A 1 103 ? 37.888 13.575 -9.934 1.00 15.14 103 TRP A O 1
ATOM 809 N N . ILE A 1 104 ? 38.114 15.093 -8.287 1.00 15.29 104 ILE A N 1
ATOM 810 C CA . ILE A 1 104 ? 39.563 15.147 -8.381 1.00 13.94 104 ILE A CA 1
ATOM 811 C C . ILE A 1 104 ? 40.180 13.967 -7.623 1.00 17.17 104 ILE A C 1
ATOM 812 O O . ILE A 1 104 ? 39.867 13.712 -6.463 1.00 15.49 104 ILE A O 1
ATOM 817 N N . TYR A 1 105 ? 41.065 13.260 -8.311 1.00 18.15 105 TYR A N 1
ATOM 818 C CA . TYR A 1 105 ? 41.736 12.072 -7.795 1.00 17.19 105 TYR A CA 1
ATOM 819 C C . TYR A 1 105 ? 42.982 12.356 -6.961 1.00 17.49 105 TYR A C 1
ATOM 820 O O . TYR A 1 105 ? 43.835 13.162 -7.344 1.00 17.32 105 TYR A O 1
ATOM 829 N N . LEU A 1 106 ? 43.073 11.682 -5.818 1.00 13.61 106 LEU A N 1
ATOM 830 C CA . LEU A 1 106 ? 44.212 11.814 -4.915 1.00 14.69 106 LEU A CA 1
ATOM 831 C C . LEU A 1 106 ? 44.590 10.419 -4.427 1.00 15.47 106 LEU A C 1
ATOM 832 O O . LEU A 1 106 ? 43.810 9.765 -3.723 1.00 11.67 106 LEU A O 1
ATOM 837 N N . ALA A 1 107 ? 45.776 9.956 -4.813 1.00 13.29 107 ALA A N 1
ATOM 838 C CA . ALA A 1 107 ? 46.239 8.629 -4.408 1.00 14.03 107 ALA A CA 1
ATOM 839 C C . ALA A 1 107 ? 47.109 8.721 -3.159 1.00 16.70 107 ALA A C 1
ATOM 840 O O . ALA A 1 107 ? 48.125 9.417 -3.150 1.00 16.13 107 ALA A O 1
ATOM 842 N N . LEU A 1 108 ? 46.697 8.028 -2.104 1.00 16.32 108 LEU A N 1
ATOM 843 C CA . LEU A 1 108 ? 47.443 8.024 -0.852 1.00 20.52 108 LEU A CA 1
ATOM 844 C C . LEU A 1 108 ? 47.867 6.605 -0.487 1.00 24.09 108 LEU A C 1
ATOM 845 O O . LEU A 1 108 ? 47.714 5.711 -1.346 1.00 23.86 108 LEU A O 1
ATOM 851 N N . MET B 1 1 ? 20.616 -18.933 18.828 1.00 45.85 1 MET B N 1
ATOM 852 C CA . MET B 1 1 ? 21.565 -19.379 19.885 1.00 45.93 1 MET B CA 1
ATOM 853 C C . MET B 1 1 ? 23.020 -19.260 19.442 1.00 43.12 1 MET B C 1
ATOM 854 O O . MET B 1 1 ? 23.316 -19.121 18.256 1.00 42.53 1 MET B O 1
ATOM 859 N N . LYS B 1 2 ? 23.927 -19.325 20.409 1.00 40.01 2 LYS B N 1
ATOM 860 C CA . LYS B 1 2 ? 25.350 -19.213 20.132 1.00 40.89 2 LYS B CA 1
ATOM 861 C C . LYS B 1 2 ? 26.030 -20.571 20.289 1.00 39.21 2 LYS B C 1
ATOM 862 O O . LYS B 1 2 ? 25.892 -21.236 21.317 1.00 36.47 2 LYS B O 1
ATOM 868 N N . VAL B 1 3 ? 26.765 -20.976 19.261 1.00 35.37 3 VAL B N 1
ATOM 869 C CA . VAL B 1 3 ? 27.451 -22.260 19.284 1.00 32.89 3 VAL B CA 1
ATOM 870 C C . VAL B 1 3 ? 28.951 -22.116 19.072 1.00 31.45 3 VAL B C 1
ATOM 871 O O . VAL B 1 3 ? 29.392 -21.468 18.118 1.00 29.69 3 VAL B O 1
ATOM 875 N N . VAL B 1 4 ? 29.733 -22.704 19.971 1.00 29.48 4 VAL B N 1
ATOM 876 C CA . VAL B 1 4 ? 31.185 -22.677 19.836 1.00 25.84 4 VAL B CA 1
ATOM 877 C C . VAL B 1 4 ? 31.593 -24.082 19.386 1.00 27.80 4 VAL B C 1
ATOM 878 O O . VAL B 1 4 ? 31.359 -25.066 20.090 1.00 25.88 4 VAL B O 1
ATOM 882 N N . VAL B 1 5 ? 32.175 -24.164 18.191 1.00 26.63 5 VAL B N 1
ATOM 883 C CA . VAL B 1 5 ? 32.587 -25.436 17.599 1.00 25.03 5 VAL B CA 1
ATOM 884 C C . VAL B 1 5 ? 34.085 -25.694 17.672 1.00 26.18 5 VAL B C 1
ATOM 885 O O . VAL B 1 5 ? 34.897 -24.830 17.342 1.00 28.03 5 VAL B O 1
ATOM 889 N N . GLN B 1 6 ? 34.445 -26.904 18.087 1.00 22.93 6 GLN B N 1
ATOM 890 C CA . GLN B 1 6 ? 35.844 -27.286 18.205 1.00 20.20 6 GLN B CA 1
ATOM 891 C C . GLN B 1 6 ? 36.276 -28.300 17.145 1.00 20.21 6 GLN B C 1
ATOM 892 O O . GLN B 1 6 ? 35.609 -29.311 16.933 1.00 22.00 6 GLN B O 1
ATOM 898 N N . ILE B 1 7 ? 37.391 -28.016 16.479 1.00 22.33 7 ILE B N 1
ATOM 899 C CA . ILE B 1 7 ? 37.952 -28.923 15.481 1.00 23.41 7 ILE B CA 1
ATOM 900 C C . ILE B 1 7 ? 39.432 -29.029 15.836 1.00 23.59 7 ILE B C 1
ATOM 901 O O . ILE B 1 7 ? 40.141 -28.024 15.849 1.00 22.77 7 ILE B O 1
ATOM 906 N N . LYS B 1 8 ? 39.901 -30.240 16.129 1.00 22.50 8 LYS B N 1
ATOM 907 C CA . LYS B 1 8 ? 41.297 -30.414 16.515 1.00 22.20 8 LYS B CA 1
ATOM 908 C C . LYS B 1 8 ? 42.087 -31.461 15.726 1.00 22.46 8 LYS B C 1
ATOM 909 O O . LYS B 1 8 ? 43.316 -31.448 15.743 1.00 23.07 8 LYS B O 1
ATOM 915 N N . ASP B 1 9 ? 41.393 -32.362 15.039 1.00 22.55 9 ASP B N 1
ATOM 916 C CA . ASP B 1 9 ? 42.063 -33.402 14.264 1.00 22.74 9 ASP B CA 1
ATOM 917 C C . ASP B 1 9 ? 42.125 -33.042 12.784 1.00 22.59 9 ASP B C 1
ATOM 918 O O . ASP B 1 9 ? 41.108 -33.035 12.095 1.00 23.21 9 ASP B O 1
ATOM 923 N N . PHE B 1 10 ? 43.329 -32.751 12.300 1.00 24.22 10 PHE B N 1
ATOM 924 C CA . PHE B 1 10 ? 43.523 -32.375 10.906 1.00 25.56 10 PHE B CA 1
ATOM 925 C C . PHE B 1 10 ? 42.841 -33.324 9.930 1.00 26.90 10 PHE B C 1
ATOM 926 O O . PHE B 1 10 ? 42.164 -32.884 9.006 1.00 23.72 10 PHE B O 1
ATOM 934 N N . ASP B 1 11 ? 43.018 -34.623 10.143 1.00 29.01 11 ASP B N 1
ATOM 935 C CA . ASP B 1 11 ? 42.427 -35.627 9.262 1.00 32.77 11 ASP B CA 1
ATOM 936 C C . ASP B 1 11 ? 40.903 -35.623 9.264 1.00 31.48 11 ASP B C 1
ATOM 937 O O . ASP B 1 11 ? 40.278 -36.193 8.371 1.00 33.90 11 ASP B O 1
ATOM 942 N N . LYS B 1 12 ? 40.299 -34.984 10.258 1.00 29.76 12 LYS B N 1
ATOM 943 C CA . LYS B 1 12 ? 38.843 -34.949 10.329 1.00 30.24 12 LYS B CA 1
ATOM 944 C C . LYS B 1 12 ? 38.241 -33.616 9.896 1.00 26.65 12 LYS B C 1
ATOM 945 O O . LYS B 1 12 ? 37.024 -33.447 9.937 1.00 25.34 12 LYS B O 1
ATOM 951 N N . VAL B 1 13 ? 39.079 -32.674 9.475 1.00 26.15 13 VAL B N 1
ATOM 952 C CA . VAL B 1 13 ? 38.575 -31.361 9.083 1.00 22.98 13 VAL B CA 1
ATOM 953 C C . VAL B 1 13 ? 37.501 -31.370 7.993 1.00 21.10 13 VAL B C 1
ATOM 954 O O . VAL B 1 13 ? 36.487 -30.683 8.118 1.00 19.97 13 VAL B O 1
ATOM 958 N N . PRO B 1 14 ? 37.697 -32.150 6.917 1.00 24.41 14 PRO B N 1
ATOM 959 C CA . PRO B 1 14 ? 36.673 -32.164 5.868 1.00 24.85 14 PRO B CA 1
ATOM 960 C C . PRO B 1 14 ? 35.277 -32.480 6.405 1.00 27.46 14 PRO B C 1
ATOM 961 O O . PRO B 1 14 ? 34.327 -31.740 6.149 1.00 24.36 14 PRO B O 1
ATOM 965 N N . GLN B 1 15 ? 35.160 -33.568 7.165 1.00 26.38 15 GLN B N 1
ATOM 966 C CA . GLN B 1 15 ? 33.869 -33.961 7.724 1.00 26.23 15 GLN B CA 1
ATOM 967 C C . GLN B 1 15 ? 33.373 -32.926 8.721 1.00 25.33 15 GLN B C 1
ATOM 968 O O . GLN B 1 15 ? 32.182 -32.621 8.766 1.00 22.96 15 GLN B O 1
ATOM 974 N N . ALA B 1 16 ? 34.289 -32.396 9.528 1.00 23.13 16 ALA B N 1
ATOM 975 C CA . ALA B 1 16 ? 33.925 -31.395 10.525 1.00 22.18 16 ALA B CA 1
ATOM 976 C C . ALA B 1 16 ? 33.342 -30.153 9.862 1.00 21.64 16 ALA B C 1
ATOM 977 O O . ALA B 1 16 ? 32.347 -29.604 10.331 1.00 23.49 16 ALA B O 1
ATOM 979 N N . LEU B 1 17 ? 33.961 -29.704 8.774 1.00 24.49 17 LEU B N 1
ATOM 980 C CA . LEU B 1 17 ? 33.467 -28.522 8.077 1.00 26.27 17 LEU B CA 1
ATOM 981 C C . LEU B 1 17 ? 32.097 -28.812 7.471 1.00 29.41 17 LEU B C 1
ATOM 982 O O . LEU B 1 17 ? 31.248 -27.925 7.370 1.00 28.79 17 LEU B O 1
ATOM 987 N N . ARG B 1 18 ? 31.885 -30.063 7.076 1.00 31.39 18 ARG B N 1
ATOM 988 C CA . ARG B 1 18 ? 30.613 -30.471 6.498 1.00 32.49 18 ARG B CA 1
ATOM 989 C C . ARG B 1 18 ? 29.554 -30.407 7.600 1.00 29.58 18 ARG B C 1
ATOM 990 O O . ARG B 1 18 ? 28.433 -29.949 7.376 1.00 28.22 18 ARG B O 1
ATOM 998 N N . SER B 1 19 ? 29.919 -30.859 8.796 1.00 26.44 19 SER B N 1
ATOM 999 C CA . SER B 1 19 ? 29.003 -30.836 9.932 1.00 24.10 19 SER B CA 1
ATOM 1000 C C . SER B 1 19 ? 28.644 -29.391 10.292 1.00 24.54 19 SER B C 1
ATOM 1001 O O . SER B 1 19 ? 27.511 -29.101 10.682 1.00 26.09 19 SER B O 1
ATOM 1004 N N . VAL B 1 20 ? 29.614 -28.488 10.164 1.00 24.77 20 VAL B N 1
ATOM 1005 C CA . VAL B 1 20 ? 29.379 -27.077 10.466 1.00 26.64 20 VAL B CA 1
ATOM 1006 C C . VAL B 1 20 ? 28.316 -26.541 9.514 1.00 27.30 20 VAL B C 1
ATOM 1007 O O . VAL B 1 20 ? 27.450 -25.756 9.907 1.00 26.67 20 VAL B O 1
ATOM 1011 N N . ILE B 1 21 ? 28.386 -26.969 8.258 1.00 27.72 21 ILE B N 1
ATOM 1012 C CA . ILE B 1 21 ? 27.415 -26.537 7.266 1.00 28.28 21 ILE B CA 1
ATOM 1013 C C . ILE B 1 21 ? 26.054 -27.086 7.670 1.00 26.62 21 ILE B C 1
ATOM 1014 O O . ILE B 1 21 ? 25.054 -26.369 7.646 1.00 29.86 21 ILE B O 1
ATOM 1019 N N . ASN B 1 22 ? 26.021 -28.355 8.062 1.00 24.29 22 ASN B N 1
ATOM 1020 C CA . ASN B 1 22 ? 24.767 -28.970 8.478 1.00 28.11 22 ASN B CA 1
ATOM 1021 C C . ASN B 1 22 ? 24.171 -28.198 9.652 1.00 28.91 22 ASN B C 1
ATOM 1022 O O . ASN B 1 22 ? 22.951 -28.042 9.748 1.00 31.75 22 ASN B O 1
ATOM 1027 N N . LEU B 1 23 ? 25.032 -27.713 10.543 1.00 26.74 23 LEU B N 1
ATOM 1028 C CA . LEU B 1 23 ? 24.572 -26.947 11.696 1.00 28.19 23 LEU B CA 1
ATOM 1029 C C . LEU B 1 23 ? 23.974 -25.633 11.202 1.00 28.97 23 LEU B C 1
ATOM 1030 O O . LEU B 1 23 ? 22.851 -25.277 11.553 1.00 29.41 23 LEU B O 1
ATOM 1035 N N . TYR B 1 24 ? 24.736 -24.923 10.377 1.00 31.87 24 TYR B N 1
ATOM 1036 C CA . TYR B 1 24 ? 24.302 -23.650 9.812 1.00 34.86 24 TYR B CA 1
ATOM 1037 C C . TYR B 1 24 ? 22.931 -23.763 9.146 1.00 37.63 24 TYR B C 1
ATOM 1038 O O . TYR B 1 24 ? 22.069 -22.908 9.344 1.00 36.17 24 TYR B O 1
ATOM 1047 N N . ASN B 1 25 ? 22.734 -24.821 8.360 1.00 36.81 25 ASN B N 1
ATOM 1048 C CA . ASN B 1 25 ? 21.469 -25.026 7.658 1.00 36.83 25 ASN B CA 1
ATOM 1049 C C . ASN B 1 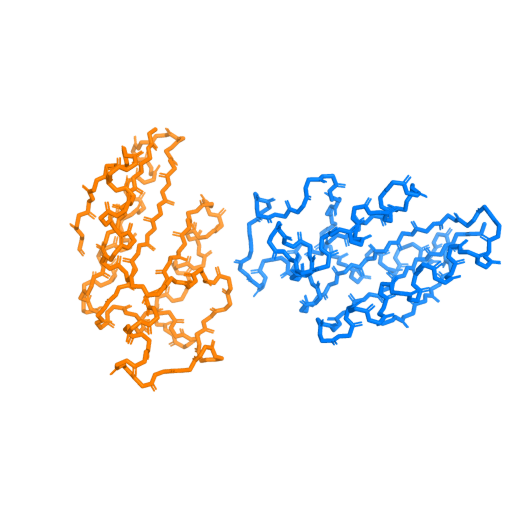25 ? 20.317 -25.494 8.540 1.00 38.88 25 ASN B C 1
ATOM 1050 O O . ASN B 1 25 ? 19.155 -25.304 8.186 1.00 40.77 25 ASN B O 1
ATOM 1055 N N . ASP B 1 26 ? 20.625 -26.100 9.681 1.00 39.24 26 ASP B N 1
ATOM 1056 C CA . ASP B 1 26 ? 19.579 -26.615 10.563 1.00 38.02 26 ASP B CA 1
ATOM 1057 C C . ASP B 1 26 ? 19.089 -25.630 11.628 1.00 37.85 26 ASP B C 1
ATOM 1058 O O . ASP B 1 26 ? 17.892 -25.567 11.910 1.00 37.31 26 ASP B O 1
ATOM 1063 N N . ILE B 1 27 ? 20.003 -24.871 12.223 1.00 37.79 27 ILE B N 1
ATOM 1064 C CA . ILE B 1 27 ? 19.624 -23.896 13.246 1.00 39.30 27 ILE B CA 1
ATOM 1065 C C . ILE B 1 27 ? 19.656 -22.492 12.644 1.00 40.23 27 ILE B C 1
ATOM 1066 O O . ILE B 1 27 ? 20.675 -21.801 12.691 1.00 34.89 27 ILE B O 1
ATOM 1071 N N . LYS B 1 28 ? 18.529 -22.079 12.080 1.00 43.36 28 LYS B N 1
ATOM 1072 C CA . LYS B 1 28 ? 18.423 -20.770 11.454 1.00 46.18 28 LYS B CA 1
ATOM 1073 C C . LYS B 1 28 ? 18.786 -19.628 12.399 1.00 43.56 28 LYS B C 1
ATOM 1074 O O . LYS B 1 28 ? 18.405 -19.622 13.574 1.00 38.87 28 LYS B O 1
ATOM 1080 N N . ASP B 1 29 ? 19.545 -18.673 11.870 1.00 43.54 29 ASP B N 1
ATOM 1081 C CA . ASP B 1 29 ? 19.973 -17.492 12.617 1.00 48.40 29 ASP B CA 1
ATOM 1082 C C . ASP B 1 29 ? 20.821 -17.770 13.853 1.00 45.48 29 ASP B C 1
ATOM 1083 O O . ASP B 1 29 ? 20.770 -17.023 14.829 1.00 46.20 29 ASP B O 1
ATOM 1088 N N . ALA B 1 30 ? 21.604 -18.839 13.813 1.00 42.09 30 ALA B N 1
ATOM 1089 C CA . ALA B 1 30 ? 22.461 -19.169 14.940 1.00 39.12 30 ALA B CA 1
ATOM 1090 C C . ALA B 1 30 ? 23.784 -18.432 14.781 1.00 36.16 30 ALA B C 1
ATOM 1091 O O . ALA B 1 30 ? 24.195 -18.124 13.664 1.00 39.39 30 ALA B O 1
ATOM 1093 N N . GLU B 1 31 ? 24.437 -18.122 15.895 1.00 34.47 31 GLU B N 1
ATOM 1094 C CA . GLU B 1 31 ? 25.729 -17.452 15.840 1.00 33.24 31 GLU B CA 1
ATOM 1095 C C . GLU B 1 31 ? 26.751 -18.555 16.042 1.00 32.21 31 GLU B C 1
ATOM 1096 O O . GLU B 1 31 ? 26.774 -19.202 17.088 1.00 31.77 31 GLU B O 1
ATOM 1102 N N . ILE B 1 32 ? 27.592 -18.770 15.037 1.00 29.40 32 ILE B N 1
ATOM 1103 C CA . ILE B 1 32 ? 28.583 -19.831 15.094 1.00 28.53 32 ILE B CA 1
ATOM 1104 C C . ILE B 1 32 ? 30.020 -19.342 15.115 1.00 27.13 32 ILE B C 1
ATOM 1105 O O . ILE B 1 32 ? 30.393 -18.424 14.392 1.00 27.40 32 ILE B O 1
ATOM 1110 N N . GLU B 1 33 ? 30.825 -19.980 15.952 1.00 29.30 33 GLU B N 1
ATOM 1111 C CA . GLU B 1 33 ? 32.233 -19.651 16.068 1.00 29.10 33 GLU B CA 1
ATOM 1112 C C . GLU B 1 33 ? 32.998 -20.974 16.047 1.00 30.32 33 GLU B C 1
ATOM 1113 O O . GLU B 1 33 ? 32.793 -21.830 16.910 1.00 28.06 33 GLU B O 1
ATOM 1119 N N . VAL B 1 34 ? 33.860 -21.144 15.052 1.00 27.24 34 VAL B N 1
ATOM 1120 C CA . VAL B 1 34 ? 34.634 -22.370 14.917 1.00 25.81 34 VAL B CA 1
ATOM 1121 C C . VAL B 1 34 ? 36.077 -22.185 15.360 1.00 25.24 34 VAL B C 1
ATOM 1122 O O . VAL B 1 34 ? 36.827 -21.419 14.755 1.00 27.99 34 VAL B O 1
ATOM 1126 N N . VAL B 1 35 ? 36.456 -2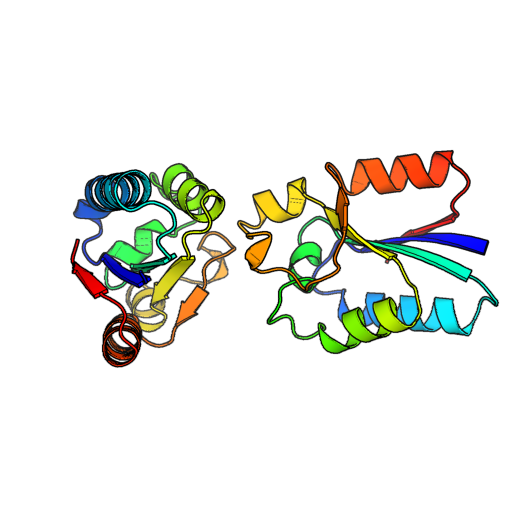2.897 16.416 1.00 23.37 35 VAL B N 1
ATOM 1127 C CA . VAL B 1 35 ? 37.804 -22.834 16.969 1.00 22.81 35 VAL B CA 1
ATOM 1128 C C . VAL B 1 35 ? 38.640 -24.042 16.546 1.00 24.77 35 VAL B C 1
ATOM 1129 O O . VAL B 1 35 ? 38.295 -25.191 16.854 1.00 23.53 35 VAL B O 1
ATOM 1133 N N . LEU B 1 36 ? 39.734 -23.782 15.838 1.00 20.74 36 LEU B N 1
ATOM 1134 C CA . LEU B 1 36 ? 40.619 -24.854 15.392 1.00 25.25 36 LEU B CA 1
ATOM 1135 C C . LEU B 1 36 ? 41.925 -24.839 16.176 1.00 24.02 36 LEU B C 1
ATOM 1136 O O . LEU B 1 36 ? 42.622 -23.827 16.234 1.00 24.76 36 LEU B O 1
ATOM 1141 N N . HIS B 1 37 ? 42.246 -25.966 16.797 1.00 24.33 37 HIS B N 1
ATOM 1142 C CA . HIS B 1 37 ? 43.480 -26.071 17.556 1.00 22.49 37 HIS B CA 1
ATOM 1143 C C . HIS B 1 37 ? 44.180 -27.382 17.216 1.00 21.94 37 HIS B C 1
ATOM 1144 O O . HIS B 1 37 ? 43.730 -28.114 16.335 1.00 23.40 37 HIS B O 1
ATOM 1151 N N . GLN B 1 38 ? 45.279 -27.668 17.905 1.00 21.22 38 GLN B N 1
ATOM 1152 C CA . GLN B 1 38 ? 46.066 -28.860 17.618 1.00 21.20 38 GLN B CA 1
ATOM 1153 C C . GLN B 1 38 ? 46.428 -28.929 16.131 1.00 19.32 38 GLN B C 1
ATOM 1154 O O . GLN B 1 38 ? 46.653 -27.894 15.501 1.00 19.07 38 GLN B O 1
ATOM 1160 N N . SER B 1 39 ? 46.466 -30.125 15.555 1.00 21.22 39 SER B N 1
ATOM 1161 C CA . SER B 1 39 ? 46.847 -30.262 14.144 1.00 20.20 39 SER B CA 1
ATOM 1162 C C . SER B 1 39 ? 45.861 -29.639 13.159 1.00 24.69 39 SER B C 1
ATOM 1163 O O . SER B 1 39 ? 46.239 -29.288 12.036 1.00 23.38 39 SER B O 1
ATOM 1166 N N . ALA B 1 40 ? 44.601 -29.509 13.567 1.00 23.73 40 ALA B N 1
ATOM 1167 C CA . ALA B 1 40 ? 43.583 -28.937 12.686 1.00 22.83 40 ALA B CA 1
ATOM 1168 C C . ALA B 1 40 ? 43.931 -27.515 12.235 1.00 24.52 40 ALA B C 1
ATOM 1169 O O . ALA B 1 40 ? 43.369 -27.014 11.257 1.00 23.67 40 ALA B O 1
ATOM 1171 N N . ILE B 1 41 ? 44.857 -26.870 12.942 1.00 24.18 41 ILE B N 1
ATOM 1172 C CA . ILE B 1 41 ? 45.270 -25.506 12.596 1.00 24.17 41 ILE B CA 1
ATOM 1173 C C . ILE B 1 41 ? 45.844 -25.464 11.173 1.00 24.05 41 ILE B C 1
ATOM 1174 O O . ILE B 1 41 ? 45.745 -24.448 10.481 1.00 23.27 41 ILE B O 1
ATOM 1179 N N . LYS B 1 42 ? 46.427 -26.574 10.734 1.00 21.76 42 LYS B N 1
ATOM 1180 C CA . LYS B 1 42 ? 47.012 -26.646 9.396 1.00 21.79 42 LYS B CA 1
ATOM 1181 C C . LYS B 1 42 ? 45.998 -26.437 8.278 1.00 25.96 42 LYS B C 1
ATOM 1182 O O . LYS B 1 42 ? 46.373 -26.195 7.129 1.00 26.15 42 LYS B O 1
ATOM 1188 N N . ALA B 1 43 ? 44.715 -26.538 8.608 1.00 24.92 43 ALA B N 1
ATOM 1189 C CA . ALA B 1 43 ? 43.668 -26.338 7.616 1.00 24.43 43 ALA B CA 1
ATOM 1190 C C . ALA B 1 43 ? 43.572 -24.858 7.235 1.00 25.28 43 ALA B C 1
ATOM 1191 O O . ALA B 1 43 ? 42.986 -24.513 6.208 1.00 23.90 43 ALA B O 1
ATOM 1193 N N . LEU B 1 44 ? 44.148 -23.987 8.061 1.00 25.02 44 LEU B N 1
ATOM 1194 C CA . LEU B 1 44 ? 44.104 -22.549 7.793 1.00 25.87 44 LEU B CA 1
ATOM 1195 C C . LEU B 1 44 ? 45.255 -22.059 6.918 1.00 29.93 44 LEU B C 1
ATOM 1196 O O . LEU B 1 44 ? 45.399 -20.860 6.688 1.00 31.62 44 LEU B O 1
ATOM 1201 N N . LEU B 1 45 ? 46.074 -22.984 6.430 1.00 29.49 45 LEU B N 1
ATOM 1202 C CA . LEU B 1 45 ? 47.196 -22.619 5.571 1.00 31.33 45 LEU B CA 1
ATOM 1203 C C . LEU B 1 45 ? 46.692 -22.097 4.225 1.00 32.39 45 LEU B C 1
ATOM 1204 O O . LEU B 1 45 ? 45.681 -22.571 3.704 1.00 28.01 45 LEU B O 1
ATOM 1209 N N . LYS B 1 46 ? 47.403 -21.122 3.665 1.00 31.71 46 LYS B N 1
ATOM 1210 C CA . LYS B 1 46 ? 47.022 -20.538 2.383 1.00 36.02 46 LYS B CA 1
ATOM 1211 C C . LYS B 1 46 ? 46.857 -21.568 1.266 1.00 34.33 46 LYS B C 1
ATOM 1212 O O . LYS B 1 46 ? 46.100 -21.348 0.325 1.00 36.79 46 LYS B O 1
ATOM 1218 N N . ASP B 1 47 ? 47.559 -22.690 1.370 1.00 35.00 47 ASP B N 1
ATOM 1219 C CA . ASP B 1 47 ? 47.483 -23.724 0.343 1.00 35.36 47 ASP B CA 1
ATOM 1220 C C . ASP B 1 47 ? 46.675 -24.943 0.786 1.00 36.49 47 ASP B C 1
ATOM 1221 O O . ASP B 1 47 ? 46.824 -26.036 0.237 1.00 33.90 47 ASP B O 1
ATOM 1226 N N . SER B 1 48 ? 45.813 -24.746 1.776 1.00 34.35 48 SER B N 1
ATOM 1227 C CA . SER B 1 48 ? 44.979 -25.821 2.299 1.00 33.18 48 SER B CA 1
ATOM 1228 C C . SER B 1 48 ? 43.966 -26.341 1.280 1.00 34.31 48 SER B C 1
ATOM 1229 O O . SER B 1 48 ? 43.407 -25.576 0.492 1.00 33.09 48 SER B O 1
ATOM 1232 N N . ASP B 1 49 ? 43.726 -27.646 1.306 1.00 32.67 49 ASP B N 1
ATOM 1233 C CA . ASP B 1 49 ? 42.760 -28.248 0.402 1.00 34.04 49 ASP B CA 1
ATOM 1234 C C . ASP B 1 49 ? 41.355 -27.822 0.798 1.00 32.74 49 ASP B C 1
ATOM 1235 O O . ASP B 1 49 ? 40.424 -27.923 0.003 1.00 34.47 49 ASP B O 1
ATOM 1240 N N . THR B 1 50 ? 41.203 -27.341 2.028 1.00 27.53 50 THR B N 1
ATOM 1241 C CA . THR B 1 50 ? 39.895 -26.910 2.508 1.00 27.65 50 THR B CA 1
ATOM 1242 C C . THR B 1 50 ? 39.714 -25.391 2.514 1.00 26.49 50 THR B C 1
ATOM 1243 O O . THR B 1 50 ? 38.713 -24.884 3.019 1.00 26.07 50 THR B O 1
ATOM 1247 N N . ARG B 1 51 ? 40.669 -24.666 1.941 1.00 27.34 51 ARG B N 1
ATOM 1248 C CA . ARG B 1 51 ? 40.585 -23.207 1.920 1.00 28.84 51 ARG B CA 1
ATOM 1249 C C . ARG B 1 51 ? 39.251 -22.663 1.420 1.00 28.11 51 ARG B C 1
ATOM 1250 O O . ARG B 1 51 ? 38.648 -21.804 2.065 1.00 29.18 51 ARG B O 1
ATOM 1258 N N . SER B 1 52 ? 38.789 -23.164 0.279 1.00 28.49 52 SER B N 1
ATOM 1259 C CA . SER B 1 52 ? 37.525 -22.714 -0.303 1.00 29.95 52 SER B CA 1
ATOM 1260 C C . SER B 1 52 ? 36.337 -22.886 0.638 1.00 28.48 52 SER B C 1
ATOM 1261 O O . SER B 1 52 ? 35.493 -21.996 0.757 1.00 30.06 52 SER B O 1
ATOM 1264 N N . ILE B 1 53 ? 36.264 -24.034 1.303 1.00 29.85 53 ILE B N 1
ATOM 1265 C CA . ILE B 1 53 ? 35.164 -24.302 2.221 1.00 29.68 53 ILE B CA 1
ATOM 1266 C C . ILE B 1 53 ? 35.214 -23.369 3.427 1.00 29.42 53 ILE B C 1
ATOM 1267 O O . ILE B 1 53 ? 34.194 -22.827 3.849 1.00 28.53 53 ILE B O 1
ATOM 1272 N N . ILE B 1 54 ? 36.408 -23.182 3.978 1.00 29.03 54 ILE B N 1
ATOM 1273 C CA . ILE B 1 54 ? 36.578 -22.308 5.127 1.00 27.55 54 ILE B CA 1
ATOM 1274 C C . ILE B 1 54 ? 36.214 -20.868 4.754 1.00 29.76 54 ILE B C 1
ATOM 1275 O O . ILE B 1 54 ? 35.465 -20.201 5.473 1.00 27.33 54 ILE B O 1
ATOM 1280 N N . GLU B 1 55 ? 36.722 -20.396 3.619 1.00 29.08 55 GLU B N 1
ATOM 1281 C CA . GLU B 1 55 ? 36.423 -19.037 3.191 1.00 32.35 55 GLU B CA 1
ATOM 1282 C C . GLU B 1 55 ? 34.934 -18.884 2.913 1.00 33.77 55 GLU B C 1
ATOM 1283 O O . GLU B 1 55 ? 34.386 -17.787 3.016 1.00 38.11 55 GLU B O 1
ATOM 1289 N N . ASP B 1 56 ? 34.283 -19.991 2.573 1.00 34.44 56 ASP B N 1
ATOM 1290 C CA . ASP B 1 56 ? 32.852 -19.982 2.305 1.00 34.32 56 ASP B CA 1
ATOM 1291 C C . ASP B 1 56 ? 32.090 -19.793 3.617 1.00 33.27 56 ASP B C 1
ATOM 1292 O O . ASP B 1 56 ? 31.104 -19.058 3.672 1.00 30.48 56 ASP B O 1
ATOM 1297 N N . LEU B 1 57 ? 32.549 -20.464 4.670 1.00 29.14 57 LEU B N 1
ATOM 1298 C CA . LEU B 1 57 ? 31.904 -20.355 5.976 1.00 29.57 57 LEU B CA 1
ATOM 1299 C C . LEU B 1 57 ? 31.969 -18.916 6.472 1.00 28.38 57 LEU B C 1
ATOM 1300 O O . LEU B 1 57 ? 31.021 -18.412 7.078 1.00 29.85 57 LEU B O 1
ATOM 1305 N N . ILE B 1 58 ? 33.100 -18.262 6.225 1.00 29.60 58 ILE B N 1
ATOM 1306 C CA . ILE B 1 58 ? 33.285 -16.875 6.635 1.00 31.42 58 ILE B CA 1
ATOM 1307 C C . ILE B 1 58 ? 32.251 -15.996 5.936 1.00 32.47 58 ILE B C 1
ATOM 1308 O O . ILE B 1 58 ? 31.733 -15.048 6.523 1.00 33.00 58 ILE B O 1
ATOM 1313 N N . LYS B 1 59 ? 31.951 -16.321 4.683 1.00 33.37 59 LYS B N 1
ATOM 1314 C CA . LYS B 1 59 ? 30.965 -15.567 3.919 1.00 37.28 59 LYS B CA 1
ATOM 1315 C C . LYS B 1 59 ? 29.591 -15.719 4.556 1.00 39.96 59 LYS B C 1
ATOM 1316 O O . LYS B 1 59 ? 28.741 -14.837 4.442 1.00 42.13 59 LYS B O 1
ATOM 1322 N N . LYS B 1 60 ? 29.376 -16.849 5.227 1.00 39.97 60 LYS B N 1
ATOM 1323 C CA . LYS B 1 60 ? 28.106 -17.102 5.891 1.00 37.70 60 LYS B CA 1
ATOM 1324 C C . LYS B 1 60 ? 28.129 -16.517 7.296 1.00 37.39 60 LYS B C 1
ATOM 1325 O O . LYS B 1 60 ? 27.301 -16.862 8.136 1.00 39.71 60 LYS B O 1
ATOM 1331 N N . ASN B 1 61 ? 29.090 -15.627 7.533 1.00 36.90 61 ASN B N 1
ATOM 1332 C CA . ASN B 1 61 ? 29.251 -14.945 8.815 1.00 38.91 61 ASN B CA 1
ATOM 1333 C C . ASN B 1 61 ? 29.618 -15.848 9.987 1.00 38.41 61 ASN B C 1
ATOM 1334 O O . ASN B 1 61 ? 29.312 -15.540 11.138 1.00 38.75 61 ASN B O 1
ATOM 1339 N N . ILE B 1 62 ? 30.274 -16.963 9.687 1.00 34.12 62 ILE B N 1
ATOM 1340 C CA . ILE B 1 62 ? 30.725 -17.876 10.721 1.00 33.35 62 ILE B CA 1
ATOM 1341 C C . ILE B 1 62 ? 32.146 -17.445 11.058 1.00 31.74 62 ILE B C 1
ATOM 1342 O O . ILE B 1 62 ? 32.981 -17.297 10.169 1.00 28.37 62 ILE B O 1
ATOM 1347 N N . LEU B 1 63 ? 32.408 -17.226 12.341 1.00 31.20 63 LEU B N 1
ATOM 1348 C CA . LEU B 1 63 ? 33.725 -16.799 12.779 1.00 32.84 63 LEU B CA 1
ATOM 1349 C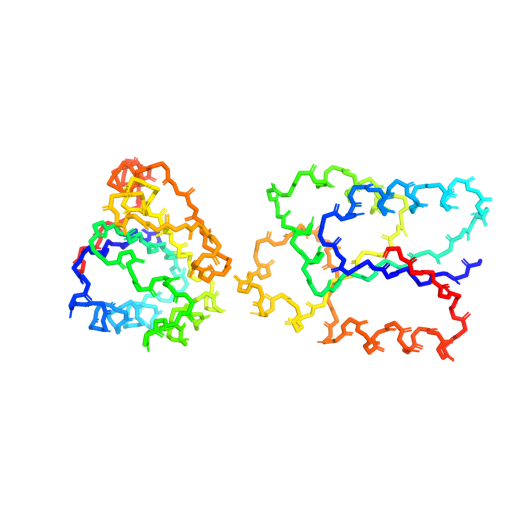 C . LEU B 1 63 ? 34.703 -17.970 12.846 1.00 27.31 63 LEU B C 1
ATOM 1350 O O . LEU B 1 63 ? 34.452 -18.965 13.523 1.00 27.43 63 LEU B O 1
ATOM 1355 N N . ILE B 1 64 ? 35.812 -17.848 12.126 1.00 27.23 64 ILE B N 1
ATOM 1356 C CA . ILE B 1 64 ? 36.840 -18.882 12.131 1.00 26.26 64 ILE B CA 1
ATOM 1357 C C . ILE B 1 64 ? 37.924 -18.410 13.089 1.00 26.81 64 ILE B C 1
ATOM 1358 O O . ILE B 1 64 ? 38.483 -17.325 12.923 1.00 25.99 64 ILE B O 1
ATOM 1363 N N . VAL B 1 65 ? 38.207 -19.222 14.101 1.00 25.73 65 VAL B N 1
ATOM 1364 C CA . VAL B 1 65 ? 39.200 -18.877 15.113 1.00 25.76 65 VAL B CA 1
ATOM 1365 C C . VAL B 1 65 ? 40.406 -19.812 15.103 1.00 28.75 65 VAL B C 1
ATOM 1366 O O . VAL B 1 65 ? 40.254 -21.033 15.028 1.00 29.08 65 VAL B O 1
ATOM 1370 N N . GLY B 1 66 ? 41.601 -19.233 15.185 1.00 26.86 66 GLY B N 1
ATOM 1371 C CA . GLY B 1 66 ? 42.820 -20.027 15.195 1.00 25.80 66 GLY B CA 1
ATOM 1372 C C . GLY B 1 66 ? 43.543 -19.942 16.531 1.00 27.12 66 GLY B C 1
ATOM 1373 O O . GLY B 1 66 ? 43.663 -18.863 17.111 1.00 30.75 66 GLY B O 1
ATOM 1374 N N . CYS B 1 67 ? 44.022 -21.083 17.020 1.00 26.61 67 CYS B N 1
ATOM 1375 C CA . CYS B 1 67 ? 44.738 -21.149 18.290 1.00 24.67 67 CYS B CA 1
ATOM 1376 C C . CYS B 1 67 ? 46.199 -20.749 18.115 1.00 28.91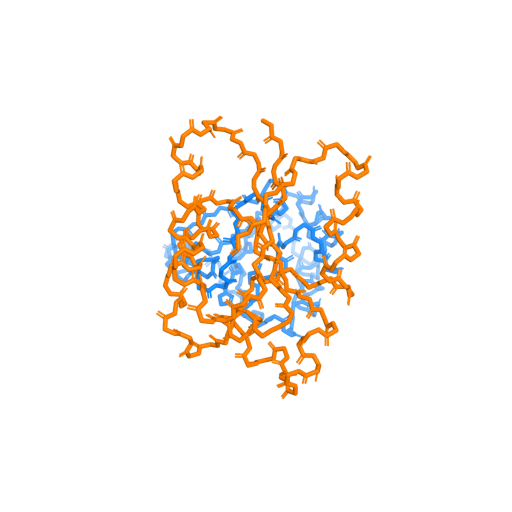 67 CYS B C 1
ATOM 1377 O O . CYS B 1 67 ? 46.943 -21.386 17.368 1.00 24.94 67 CYS B O 1
ATOM 1380 N N . GLU B 1 68 ? 46.602 -19.687 18.808 1.00 28.63 68 GLU B N 1
ATOM 1381 C CA . GLU B 1 68 ? 47.974 -19.195 18.741 1.00 30.81 68 GLU B CA 1
ATOM 1382 C C . GLU B 1 68 ? 48.968 -20.252 19.210 1.00 30.00 68 GLU B C 1
ATOM 1383 O O . GLU B 1 68 ? 50.015 -20.440 18.591 1.00 28.83 68 GLU B O 1
ATOM 1389 N N . ASN B 1 69 ? 48.649 -20.936 20.306 1.00 26.98 69 ASN B N 1
ATOM 1390 C CA . ASN B 1 69 ? 49.543 -21.976 20.808 1.00 29.30 69 ASN B CA 1
ATOM 1391 C C . ASN B 1 69 ? 49.769 -23.031 19.734 1.00 25.03 69 ASN B C 1
ATOM 1392 O O . ASN B 1 69 ? 50.897 -23.462 19.508 1.00 26.00 69 ASN B O 1
ATOM 1397 N N . SER B 1 70 ? 48.688 -23.435 19.072 1.00 25.00 70 SER B N 1
ATOM 1398 C CA . SER B 1 70 ? 48.761 -24.452 18.028 1.00 23.83 70 SER B CA 1
ATOM 1399 C C . SER B 1 70 ? 49.533 -23.964 16.810 1.00 25.97 70 SER B C 1
ATOM 1400 O O . SER B 1 70 ? 50.307 -24.711 16.213 1.00 25.19 70 SER B O 1
ATOM 1403 N N . ILE B 1 71 ? 49.314 -22.711 16.431 1.00 26.36 71 ILE B N 1
ATOM 1404 C CA . ILE B 1 71 ? 50.024 -22.152 15.287 1.00 28.17 71 ILE B CA 1
ATOM 1405 C C . ILE B 1 71 ? 51.525 -22.284 15.527 1.00 30.44 71 ILE B C 1
ATOM 1406 O O . ILE B 1 71 ? 52.282 -22.678 14.639 1.00 31.32 71 ILE B O 1
ATOM 1411 N N . ARG B 1 72 ? 51.951 -21.966 16.743 1.00 30.71 72 ARG B N 1
ATOM 1412 C CA . ARG B 1 72 ? 53.362 -22.047 17.082 1.00 34.33 72 ARG B CA 1
ATOM 1413 C C . ARG B 1 72 ? 53.879 -23.482 17.195 1.00 32.29 72 ARG B C 1
ATOM 1414 O O . ARG B 1 72 ? 54.952 -23.797 16.681 1.00 31.85 72 ARG B O 1
ATOM 1422 N N . SER B 1 73 ? 53.119 -24.356 17.851 1.00 31.73 73 SER B N 1
ATOM 1423 C CA . SER B 1 73 ? 53.550 -25.744 18.005 1.00 31.64 73 SER B CA 1
ATOM 1424 C C . SER B 1 73 ? 53.634 -26.450 16.650 1.00 30.08 73 SER B C 1
ATOM 1425 O O . SER B 1 73 ? 54.332 -27.451 16.506 1.00 30.31 73 SER B O 1
ATOM 1428 N N . GLN B 1 74 ? 52.923 -25.927 15.657 1.00 28.47 74 GLN B N 1
ATOM 1429 C CA . GLN B 1 74 ? 52.957 -26.506 14.313 1.00 28.75 74 GLN B CA 1
ATOM 1430 C C . GLN B 1 74 ? 54.012 -25.775 13.492 1.00 31.23 74 GLN B C 1
ATOM 1431 O O . GLN B 1 74 ? 54.116 -25.961 12.279 1.00 32.87 74 GLN B O 1
ATOM 1437 N N . ASN B 1 75 ? 54.788 -24.939 14.176 1.00 32.90 75 ASN B N 1
ATOM 1438 C CA . ASN B 1 75 ? 55.842 -24.141 13.560 1.00 35.17 75 ASN B CA 1
ATOM 1439 C C . ASN B 1 75 ? 55.365 -23.357 12.346 1.00 34.22 75 ASN B C 1
ATOM 1440 O O . ASN B 1 75 ? 56.036 -23.320 11.316 1.00 31.34 75 ASN B O 1
ATOM 1445 N N . LEU B 1 76 ? 54.206 -22.723 12.479 1.00 33.54 76 LEU B N 1
ATOM 1446 C CA . LEU B 1 76 ? 53.643 -21.944 11.391 1.00 36.15 76 LEU B CA 1
ATOM 1447 C C . LEU B 1 76 ? 53.777 -20.452 11.658 1.00 37.78 76 LEU B C 1
ATOM 1448 O O . LEU B 1 76 ? 54.033 -20.026 12.786 1.00 38.46 76 LEU B O 1
ATOM 1453 N N . SER B 1 77 ? 53.608 -19.665 10.604 1.00 40.61 77 SER B N 1
ATOM 1454 C CA . SER B 1 77 ? 53.694 -18.219 10.702 1.00 43.62 77 SER B CA 1
ATOM 1455 C C . SER B 1 77 ? 52.362 -17.623 10.262 1.00 44.17 77 SER B C 1
ATOM 1456 O O . SER B 1 77 ? 51.700 -18.150 9.364 1.00 41.98 77 SER B O 1
ATOM 1459 N N . HIS B 1 78 ? 51.975 -16.526 10.903 1.00 47.29 78 HIS B N 1
ATOM 1460 C CA . HIS B 1 78 ? 50.721 -15.849 10.596 1.00 48.49 78 HIS B CA 1
ATOM 1461 C C . HIS B 1 78 ? 50.589 -15.501 9.118 1.00 48.27 78 HIS B C 1
ATOM 1462 O O . HIS B 1 78 ? 49.481 -15.439 8.587 1.00 46.53 78 HIS B O 1
ATOM 1469 N N . ASP B 1 79 ? 51.720 -15.285 8.453 1.00 48.46 79 ASP B N 1
ATOM 1470 C CA . ASP B 1 79 ? 51.714 -14.929 7.036 1.00 51.55 79 ASP B CA 1
ATOM 1471 C C . ASP B 1 79 ? 51.519 -16.135 6.124 1.00 47.72 79 ASP B C 1
ATOM 1472 O O . ASP B 1 79 ? 51.354 -15.987 4.913 1.00 46.53 79 ASP B O 1
ATOM 1477 N N . GLN B 1 80 ? 51.544 -17.329 6.704 1.00 42.79 80 GLN B N 1
ATOM 1478 C CA . GLN B 1 80 ? 51.369 -18.548 5.926 1.00 40.46 80 GLN B CA 1
ATOM 1479 C C . GLN B 1 80 ? 49.902 -18.961 5.941 1.00 36.66 80 GLN B C 1
ATOM 1480 O O . GLN B 1 80 ? 49.462 -19.778 5.131 1.00 37.41 80 GLN B O 1
ATOM 1486 N N . LEU B 1 81 ? 49.148 -18.377 6.866 1.00 35.44 81 LEU B N 1
ATOM 1487 C CA . LEU B 1 81 ? 47.728 -18.676 7.013 1.00 35.57 81 LEU B CA 1
ATOM 1488 C C . LEU B 1 81 ? 46.904 -17.716 6.164 1.00 37.12 81 LEU B C 1
ATOM 1489 O O . LEU B 1 81 ? 47.361 -16.622 5.834 1.00 34.33 81 LEU B O 1
ATOM 1494 N N . ILE B 1 82 ? 45.692 -18.123 5.803 1.00 34.57 82 ILE B N 1
ATOM 1495 C CA . ILE B 1 82 ? 44.834 -17.253 5.013 1.00 33.12 82 ILE B CA 1
ATOM 1496 C C . ILE B 1 82 ? 44.401 -16.089 5.902 1.00 32.79 82 ILE B C 1
ATOM 1497 O O . ILE B 1 82 ? 44.309 -16.231 7.121 1.00 31.74 82 ILE B O 1
ATOM 1502 N N . PRO B 1 83 ? 44.132 -14.917 5.304 1.00 32.82 83 PRO B N 1
ATOM 1503 C CA . PRO B 1 83 ? 43.714 -13.760 6.099 1.00 31.43 83 PRO B CA 1
ATOM 1504 C C . PRO B 1 83 ? 42.282 -13.892 6.615 1.00 30.92 83 PRO B C 1
ATOM 1505 O O . PRO B 1 83 ? 41.544 -14.784 6.196 1.00 34.00 83 PRO B O 1
ATOM 1509 N N . GLY B 1 84 ? 41.906 -13.008 7.536 1.00 30.31 84 GLY B N 1
ATOM 1510 C CA . GLY B 1 84 ? 40.561 -13.022 8.081 1.00 30.64 84 GLY B CA 1
ATOM 1511 C C . GLY B 1 84 ? 40.340 -13.942 9.267 1.00 31.39 84 GLY B C 1
ATOM 1512 O O . GLY B 1 84 ? 39.214 -14.076 9.753 1.00 28.11 84 GLY B O 1
ATOM 1513 N N . ILE B 1 85 ? 41.405 -14.574 9.741 1.00 30.83 85 ILE B N 1
ATOM 1514 C CA . ILE B 1 85 ? 41.302 -15.485 10.873 1.00 30.30 85 ILE B CA 1
ATOM 1515 C C . ILE B 1 85 ? 41.494 -14.769 12.210 1.00 30.71 85 ILE B C 1
ATOM 1516 O O . ILE B 1 85 ? 42.443 -14.007 12.384 1.00 30.12 85 ILE B O 1
ATOM 1521 N N . LYS B 1 86 ? 40.580 -15.004 13.148 1.00 30.42 86 LYS B N 1
ATOM 1522 C CA . LYS B 1 86 ? 40.692 -14.413 14.476 1.00 30.70 86 LYS B CA 1
ATOM 1523 C C . LYS B 1 86 ? 41.629 -15.305 15.278 1.00 29.79 86 LYS B C 1
ATOM 1524 O O . LYS B 1 86 ? 41.385 -16.502 15.419 1.00 28.69 86 LYS B O 1
ATOM 1530 N N . ILE B 1 87 ? 42.702 -14.721 15.797 1.00 29.12 87 ILE B N 1
ATOM 1531 C CA . ILE B 1 87 ? 43.672 -15.479 16.567 1.00 31.26 87 ILE B CA 1
ATOM 1532 C C . ILE B 1 87 ? 43.517 -15.269 18.071 1.00 33.52 87 ILE B C 1
ATOM 1533 O O . ILE B 1 87 ? 43.509 -14.136 18.554 1.00 34.86 87 ILE B O 1
ATOM 1538 N N . VAL B 1 88 ? 43.384 -16.368 18.806 1.00 30.09 88 VAL B N 1
ATOM 1539 C CA . VAL B 1 88 ? 43.264 -16.309 20.256 1.00 30.25 88 VAL B CA 1
ATOM 1540 C C . VAL B 1 88 ? 44.489 -16.976 20.866 1.00 31.24 88 VAL B C 1
ATOM 1541 O O . VAL B 1 88 ? 45.093 -17.857 20.253 1.00 29.73 88 VAL B O 1
ATOM 1545 N N . THR B 1 89 ? 44.861 -16.551 22.068 1.00 30.30 89 THR B N 1
ATOM 1546 C CA . THR B 1 89 ? 46.024 -17.117 22.732 1.00 30.41 89 THR B CA 1
ATOM 1547 C C . THR B 1 89 ? 45.940 -18.637 22.841 1.00 30.76 89 THR B C 1
ATOM 1548 O O . THR B 1 89 ? 46.914 -19.343 22.573 1.00 24.83 89 THR B O 1
ATOM 1552 N N . SER B 1 90 ? 44.769 -19.134 23.225 1.00 30.39 90 SER B N 1
ATOM 1553 C CA . SER B 1 90 ? 44.559 -20.569 23.397 1.00 30.98 90 SER B CA 1
ATOM 1554 C C . SER B 1 90 ? 43.184 -20.992 22.910 1.00 28.90 90 SER B C 1
ATOM 1555 O O . SER B 1 90 ? 42.172 -20.440 23.339 1.00 30.04 90 SER B O 1
ATOM 1558 N N . GLY B 1 91 ? 43.155 -21.981 22.022 1.00 26.58 91 GLY B N 1
ATOM 1559 C CA . GLY B 1 91 ? 41.893 -22.467 21.496 1.00 22.88 91 GLY B CA 1
ATOM 1560 C C . GLY B 1 91 ? 41.016 -23.100 22.558 1.00 20.38 91 GLY B C 1
ATOM 1561 O O . GLY B 1 91 ? 39.807 -22.882 22.584 1.00 24.22 91 GLY B O 1
ATOM 1562 N N . VAL B 1 92 ? 41.620 -23.891 23.438 1.00 22.96 92 VAL B N 1
ATOM 1563 C CA . VAL B 1 92 ? 40.865 -24.546 24.498 1.00 22.50 92 VAL B CA 1
ATOM 1564 C C . VAL B 1 92 ? 40.386 -23.516 25.520 1.00 22.90 92 VAL B C 1
ATOM 1565 O O . VAL B 1 92 ? 39.274 -23.620 26.043 1.00 25.79 92 VAL B O 1
ATOM 1569 N N . GLY B 1 93 ? 41.220 -22.517 25.793 1.00 24.07 93 GLY B N 1
ATOM 1570 C CA . GLY B 1 93 ? 40.834 -21.482 26.739 1.00 24.94 93 GLY B CA 1
ATOM 1571 C C . GLY B 1 93 ? 39.634 -20.726 26.206 1.00 28.00 93 GLY B C 1
ATOM 1572 O O . GLY B 1 93 ? 38.722 -20.369 26.954 1.00 29.55 93 GLY B O 1
ATOM 1573 N N . GLU B 1 94 ? 39.640 -20.495 24.897 1.00 29.29 94 GLU B N 1
ATOM 1574 C CA . GLU B 1 94 ? 38.562 -19.789 24.208 1.00 30.31 94 GLU B CA 1
ATOM 1575 C C . GLU B 1 94 ? 37.272 -20.605 24.269 1.00 30.73 94 GLU B C 1
ATOM 1576 O O . GLU B 1 94 ? 36.194 -20.080 24.561 1.00 30.59 94 GLU B O 1
ATOM 1582 N N . ILE B 1 95 ? 37.393 -21.896 23.988 1.00 27.50 95 ILE B N 1
ATOM 1583 C CA . ILE B 1 95 ? 36.249 -22.796 24.012 1.00 25.85 95 ILE B CA 1
ATOM 1584 C C . ILE B 1 95 ? 35.595 -22.819 25.392 1.00 27.37 95 ILE B C 1
ATOM 1585 O O . ILE B 1 95 ? 34.369 -22.761 25.510 1.00 26.99 95 ILE B O 1
ATOM 1590 N N . VAL B 1 96 ? 36.418 -22.903 26.431 1.00 27.12 96 VAL B N 1
ATOM 1591 C CA . VAL B 1 96 ? 35.917 -22.940 27.799 1.00 30.32 96 VAL B CA 1
ATOM 1592 C C . VAL B 1 96 ? 35.334 -21.584 28.188 1.00 29.90 96 VAL B C 1
ATOM 1593 O O . VAL B 1 96 ? 34.279 -21.502 28.815 1.00 30.73 96 VAL B O 1
ATOM 1597 N N . ARG B 1 97 ? 36.024 -20.522 27.792 1.00 32.04 97 ARG B N 1
ATOM 1598 C CA . ARG B 1 97 ? 35.587 -19.163 28.079 1.00 31.65 97 ARG B CA 1
ATOM 1599 C C . ARG B 1 97 ? 34.191 -18.931 27.481 1.00 34.73 97 ARG B C 1
ATOM 1600 O O . ARG B 1 97 ? 33.284 -18.438 28.156 1.00 30.78 97 ARG B O 1
ATOM 1608 N N . LYS B 1 98 ? 34.018 -19.300 26.216 1.00 31.32 98 LYS B N 1
ATOM 1609 C CA . LYS B 1 98 ? 32.731 -19.133 25.552 1.00 33.67 98 LYS B CA 1
ATOM 1610 C C . LYS B 1 98 ? 31.618 -19.933 26.227 1.00 34.56 98 LYS B C 1
ATOM 1611 O O . LYS B 1 98 ? 30.490 -19.451 26.347 1.00 35.40 98 LYS B O 1
ATOM 1617 N N . GLN B 1 99 ? 31.928 -21.148 26.671 1.00 33.57 99 GLN B N 1
ATOM 1618 C CA . GLN B 1 99 ? 30.918 -21.964 27.336 1.00 34.82 99 GLN B CA 1
ATOM 1619 C C . GLN B 1 99 ? 30.481 -21.322 28.648 1.00 38.79 99 GLN B C 1
ATOM 1620 O O . GLN B 1 99 ? 29.309 -21.389 29.014 1.00 37.09 99 GLN B O 1
ATOM 1626 N N . SER B 1 100 ? 31.423 -20.711 29.361 1.00 39.83 100 SER B N 1
ATOM 1627 C CA . SER B 1 100 ? 31.093 -20.057 30.622 1.00 42.13 100 SER B CA 1
ATOM 1628 C C . SER B 1 100 ? 30.183 -18.875 30.313 1.00 42.41 100 SER B C 1
ATOM 1629 O O . SER B 1 100 ? 29.383 -18.453 31.149 1.00 44.61 100 SER B O 1
ATOM 1632 N N . GLU B 1 101 ? 30.315 -18.352 29.098 1.00 43.27 101 GLU B N 1
ATOM 1633 C CA . GLU B 1 101 ? 29.518 -17.218 28.646 1.00 43.93 101 GLU B CA 1
ATOM 1634 C C . GLU B 1 101 ? 28.186 -17.656 28.046 1.00 42.87 101 GLU B C 1
ATOM 1635 O O . GLU B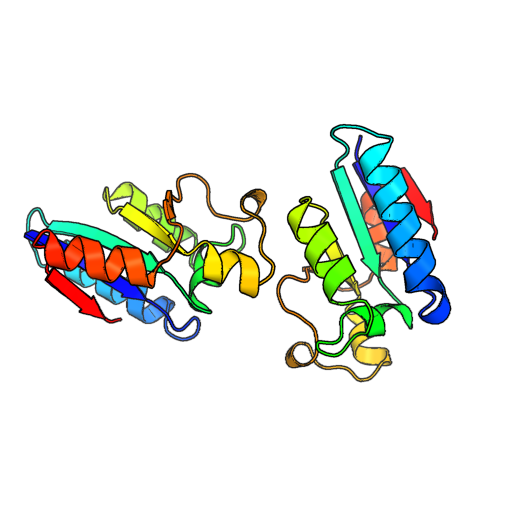 1 101 ? 27.472 -16.849 27.448 1.00 43.79 101 GLU B O 1
ATOM 1641 N N . GLY B 1 102 ? 27.860 -18.936 28.190 1.00 42.05 102 GLY B N 1
ATOM 1642 C CA . GLY B 1 102 ? 26.596 -19.431 27.677 1.00 40.14 102 GLY B CA 1
ATOM 1643 C C . GLY B 1 102 ? 26.589 -20.074 26.302 1.00 38.05 102 GLY B C 1
ATOM 1644 O O . GLY B 1 102 ? 25.547 -20.559 25.859 1.00 38.39 102 GLY B O 1
ATOM 1645 N N . TRP B 1 103 ? 27.725 -20.080 25.612 1.00 36.27 103 TRP B N 1
ATOM 1646 C CA . TRP B 1 103 ? 27.770 -20.692 24.288 1.00 32.15 103 TRP B CA 1
ATOM 1647 C C . TRP B 1 103 ? 27.632 -22.210 24.392 1.00 29.84 103 TRP B C 1
ATOM 1648 O O . TRP B 1 103 ? 28.139 -22.825 25.330 1.00 27.07 103 TRP B O 1
ATOM 1659 N N . ILE B 1 104 ? 26.932 -22.805 23.433 1.00 28.44 104 ILE B N 1
ATOM 1660 C CA . ILE B 1 104 ? 26.738 -24.250 23.412 1.00 28.68 104 ILE B CA 1
ATOM 1661 C C . ILE B 1 104 ? 27.914 -24.898 22.687 1.00 29.28 104 ILE B C 1
ATOM 1662 O O . ILE B 1 104 ? 28.255 -24.526 21.567 1.00 31.53 104 ILE B O 1
ATOM 1667 N N . TYR B 1 105 ? 28.526 -25.868 23.356 1.00 29.41 105 TYR B N 1
ATOM 1668 C CA . TYR B 1 105 ? 29.703 -26.573 22.863 1.00 25.84 105 TYR B CA 1
ATOM 1669 C C . TYR B 1 105 ? 29.413 -27.763 21.954 1.00 26.13 105 TYR B C 1
ATOM 167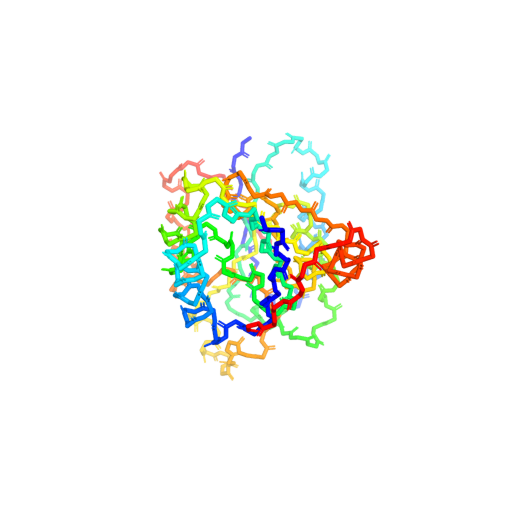0 O O . TYR B 1 105 ? 28.557 -28.598 22.251 1.00 24.52 105 TYR B O 1
ATOM 1679 N N . LEU B 1 106 ? 30.136 -27.825 20.840 1.00 24.99 106 LEU B N 1
ATOM 1680 C CA . LEU B 1 106 ? 30.007 -28.920 19.889 1.00 24.65 106 LEU B CA 1
ATOM 1681 C C . LEU B 1 106 ? 31.407 -29.359 19.473 1.00 25.56 106 LEU B C 1
ATOM 1682 O O . LEU B 1 106 ? 32.151 -28.591 18.860 1.00 23.63 106 LEU B O 1
ATOM 1687 N N . ALA B 1 107 ? 31.765 -30.594 19.804 1.00 22.87 107 ALA B N 1
ATOM 1688 C CA . ALA B 1 107 ? 33.080 -31.107 19.449 1.00 22.78 107 ALA B CA 1
ATOM 1689 C C . ALA B 1 107 ? 33.017 -31.919 18.162 1.00 25.20 107 ALA B C 1
ATOM 1690 O O . ALA B 1 107 ? 32.247 -32.874 18.051 1.00 24.54 107 ALA B O 1
ATOM 1692 N N . LEU B 1 108 ? 33.811 -31.519 17.177 1.00 25.49 108 LEU B N 1
ATOM 1693 C CA . LEU B 1 108 ? 33.858 -32.239 15.914 1.00 26.88 108 LEU B CA 1
ATOM 1694 C C . LEU B 1 108 ? 35.273 -32.755 15.698 1.00 28.73 108 LEU B C 1
ATOM 1695 O O . LEU B 1 108 ? 35.740 -32.734 14.544 1.00 33.32 108 LEU B O 1
#

InterPro domains:
  IPR003787 Sulphur relay, DsrE/F-like [PF02635] (21-106)
  IPR027396 DsrEFH-like [G3DSA:3.40.1260.10] (1-107)
  IPR027396 DsrEFH-like [SSF75169] (1-106)

CATH classification: 3.40.1260.10

Organism: Sulfurisphaera tokodaii (strain DSM 16993 / JCM 10545 / NBRC 100140 / 7) (NCBI:txid273063)

B-factor: mean 29.46, std 11.33, range [9.3, 81.23]

Solvent-accessible surface area: 11376 Å² total; per-residue (Å²): 118,91,6,0,0,14,0,64,45,89,118,110,2,70,116,2,2,125,39,0,46,85,25,83,108,121,44,183,120,24,80,7,3,0,0,2,9,95,36,0,0,65,0,0,32,91,124,20,148,14,73,79,61,1,72,53,0,58,177,64,138,9,67,4,2,0,5,29,83,8,1,148,73,32,6,19,10,92,92,48,7,5,88,48,23,111,64,28,105,22,0,81,17,24,8,98,118,31,71,95,108,56,28,93,94,61,54,50,124,103,6,0,0,19,0,66,41,80,126,108,1,66,94,3,1,170,38,0,48,92,30,84,108,110,56,173,144,22,94,6,4,0,0,1,10,90,36,0,0,61,1,0,37,101,121,20,149,14,70,88,68,1,30,47,0,6,128,63,85,5,50,2,0,0,5,24,86,8,0,168,84,59,134,31,49,106,104,79,7,4,43,26,24,86,63,15,104,21,0,80,20,9,7,97,118,28,71,95,108,59,26,91,92,63,58,50

Nearest PDB structures (foldseek):
  2pd2-assembly1_A  TM=1.009E+00  e=2.551E-21  Sulfurisphaera tokodaii str. 7
  8uja-assembly1_A  TM=1.009E+00  e=2.148E-19  Sulfurisphaera tokodaii str. 7
  1l1s-assembly1_A  TM=9.448E-01  e=3.066E-11  Methanothermobacter thermautotrophicus
  2fb6-assembly1_A  TM=6.545E-01  e=1.875E-03  Bacteroides thetaiotaomicron VPI-5482
  1s8a-assembly1_E  TM=2.930E-01  e=4.481E-01  Escherichia coli

Sequence (216 aa):
MKVVVQIKDFDKVPQALRSVINLYNDIKDAEIEVVLHQSAIKALLKDSDTRSIIEDLIKKNILIVGCENSIRSQNLSHDQLIPGIKIVTSGVGEIVRKQSEGWIYLALMKVVVQIKDFDKVPQALRSVINLYNDIKDAEIEVVLHQSAIKALLKDSDTRSIIEDLIKKNILIVGCENSIRSQNLSHDQLIPGIKIVTSGVGEIVRKQSEGWIYLAL